Protein AF-B5Y3Z5-F1 (afdb_monomer_lite)

Structure (mmCIF, N/CA/C/O backbone):
data_AF-B5Y3Z5-F1
#
_entry.id   AF-B5Y3Z5-F1
#
loop_
_atom_site.group_PDB
_atom_site.id
_atom_site.type_symbol
_atom_site.label_atom_id
_atom_site.label_alt_id
_atom_site.label_comp_id
_atom_site.label_asym_id
_atom_site.label_entity_id
_atom_site.label_seq_id
_atom_site.pdbx_PDB_ins_code
_atom_site.Cartn_x
_atom_site.Cartn_y
_atom_site.Cartn_z
_atom_site.occupancy
_atom_site.B_iso_or_equiv
_atom_site.auth_seq_id
_atom_site.auth_comp_id
_atom_site.auth_asym_id
_atom_site.auth_atom_id
_atom_site.pdbx_PDB_model_num
ATOM 1 N N . MET A 1 1 ? -1.279 -29.569 -27.202 1.00 39.50 1 MET A N 1
ATOM 2 C CA . MET A 1 1 ? -1.251 -29.880 -25.758 1.00 39.50 1 MET A CA 1
ATOM 3 C C . MET A 1 1 ? -1.666 -28.616 -25.028 1.00 39.50 1 MET A C 1
ATOM 5 O O . MET A 1 1 ? -0.827 -27.776 -24.736 1.00 39.50 1 MET A O 1
ATOM 9 N N . GLU A 1 2 ? -2.974 -28.430 -24.872 1.00 39.06 2 GLU A N 1
ATOM 10 C CA . GLU A 1 2 ? -3.567 -27.318 -24.126 1.00 39.06 2 GLU A CA 1
ATOM 11 C C . GLU A 1 2 ? -3.539 -27.677 -22.640 1.00 39.06 2 GLU A C 1
ATOM 13 O O . GLU A 1 2 ? -4.219 -28.602 -22.203 1.00 39.06 2 GLU A O 1
ATOM 18 N N . LEU A 1 3 ? -2.688 -26.996 -21.874 1.00 42.66 3 LEU A N 1
ATOM 19 C CA . LEU A 1 3 ? -2.680 -27.088 -20.418 1.00 42.66 3 LEU A CA 1
ATOM 20 C C . LEU A 1 3 ? -3.708 -26.092 -19.881 1.00 42.66 3 LEU A C 1
ATOM 22 O O . LEU A 1 3 ? -3.410 -24.914 -19.684 1.00 42.66 3 LEU A O 1
ATOM 26 N N . SER A 1 4 ? -4.930 -26.576 -19.676 1.00 47.38 4 SER A N 1
ATOM 27 C CA . SER A 1 4 ? -5.980 -25.870 -18.947 1.00 47.38 4 SER A CA 1
ATOM 28 C C . SER A 1 4 ? -5.541 -25.662 -17.494 1.00 47.38 4 SER A C 1
ATOM 30 O O . SER A 1 4 ? -5.613 -26.571 -16.672 1.00 47.38 4 SER A O 1
ATOM 32 N N . LEU A 1 5 ? -5.060 -24.457 -17.177 1.00 45.78 5 LEU A N 1
ATOM 33 C CA . LEU A 1 5 ? -4.873 -23.991 -15.803 1.00 45.78 5 LEU A CA 1
ATOM 34 C C . LEU A 1 5 ? -6.246 -23.662 -15.202 1.00 45.78 5 LEU A C 1
ATOM 36 O O . LEU A 1 5 ? -6.684 -22.510 -15.189 1.00 45.78 5 LEU A O 1
ATOM 40 N N . GLU A 1 6 ? -6.927 -24.679 -14.683 1.00 49.44 6 GLU A N 1
ATOM 41 C CA . GLU A 1 6 ? -8.024 -24.470 -13.744 1.00 49.44 6 GLU A CA 1
ATOM 42 C C . GLU A 1 6 ? -7.437 -23.957 -12.423 1.00 49.44 6 GLU A C 1
ATOM 44 O O . GLU A 1 6 ? -6.982 -24.716 -11.567 1.00 49.44 6 GLU A O 1
ATOM 49 N N . ARG A 1 7 ? -7.410 -22.629 -12.254 1.00 48.72 7 ARG A N 1
ATOM 50 C CA . ARG A 1 7 ? -7.207 -22.003 -10.943 1.00 48.72 7 ARG A CA 1
ATOM 51 C C . ARG A 1 7 ? -8.421 -22.326 -10.081 1.00 48.72 7 ARG A C 1
ATOM 53 O O . ARG A 1 7 ? -9.412 -21.598 -10.088 1.00 48.72 7 ARG A O 1
ATOM 60 N N . GLY A 1 8 ? -8.334 -23.434 -9.354 1.00 38.38 8 GLY A N 1
ATOM 61 C CA . GLY A 1 8 ? -9.264 -23.779 -8.294 1.00 38.38 8 GLY A CA 1
ATOM 62 C C . GLY A 1 8 ? -9.234 -22.700 -7.219 1.00 38.38 8 GLY A C 1
ATOM 63 O O . GLY A 1 8 ? -8.378 -22.709 -6.339 1.00 38.38 8 GLY A O 1
ATOM 64 N N . TYR A 1 9 ? -10.181 -21.765 -7.279 1.00 41.97 9 TYR A N 1
ATOM 65 C CA . TYR A 1 9 ? -10.548 -20.950 -6.130 1.00 41.97 9 TYR A CA 1
ATOM 66 C C . TYR A 1 9 ? -11.161 -21.893 -5.094 1.00 41.97 9 TYR A C 1
ATOM 68 O O . TYR A 1 9 ? -12.367 -22.145 -5.096 1.00 41.97 9 TYR A O 1
ATOM 76 N N . SER A 1 10 ? -10.306 -22.461 -4.240 1.00 43.16 10 SER A N 1
ATOM 77 C CA . SER A 1 10 ? -10.723 -23.232 -3.075 1.00 43.16 10 SER A CA 1
ATOM 78 C C . SER A 1 10 ? -11.490 -22.290 -2.157 1.00 43.16 10 SER A C 1
ATOM 80 O O . SER A 1 10 ? -10.930 -21.504 -1.390 1.00 43.16 10 SER A O 1
ATOM 82 N N . SER A 1 11 ? -12.809 -22.308 -2.312 1.00 41.41 11 SER A N 1
ATOM 83 C CA . SER A 1 11 ? -13.744 -21.627 -1.439 1.00 41.41 11 SER A CA 1
ATOM 84 C C . SER A 1 11 ? -13.654 -22.347 -0.100 1.00 41.41 11 SER A C 1
ATOM 86 O O . SER A 1 11 ? -14.293 -23.374 0.121 1.00 41.41 11 SER A O 1
ATOM 88 N N . PHE A 1 12 ? -12.798 -21.827 0.783 1.00 46.91 12 PHE A N 1
ATOM 89 C CA . PHE A 1 12 ? -12.655 -22.259 2.169 1.00 46.91 12 PHE A CA 1
ATOM 90 C C . PHE A 1 12 ? -13.956 -21.955 2.931 1.00 46.91 12 PHE A C 1
ATOM 92 O O . PHE A 1 12 ? -14.047 -21.041 3.746 1.00 46.91 12 PHE A O 1
ATOM 99 N N . SER A 1 13 ? -14.997 -22.738 2.653 1.00 40.88 13 SER A N 1
ATOM 100 C CA . SER A 1 13 ? -16.262 -22.736 3.374 1.00 40.88 13 SER A CA 1
ATOM 101 C C . SER A 1 13 ? -16.031 -23.434 4.714 1.00 40.88 13 SER A C 1
ATOM 103 O O . SER A 1 13 ? -16.204 -24.645 4.869 1.00 40.88 13 SER A O 1
ATOM 105 N N . ARG A 1 14 ? -15.523 -22.679 5.693 1.00 52.75 14 ARG A N 1
ATOM 106 C CA . ARG A 1 14 ? -15.306 -23.187 7.050 1.00 52.75 14 ARG A CA 1
ATOM 107 C C . ARG A 1 14 ? -16.664 -23.385 7.720 1.00 52.75 14 ARG A C 1
ATOM 109 O O . ARG A 1 14 ? -17.330 -22.428 8.109 1.00 52.75 14 ARG A O 1
ATOM 116 N N . LYS A 1 15 ? -17.065 -24.650 7.877 1.00 47.78 15 LYS A N 1
ATOM 117 C CA . LYS A 1 15 ? -18.202 -25.061 8.712 1.00 47.78 15 LYS A CA 1
ATOM 118 C C . LYS A 1 15 ? -18.023 -24.477 10.120 1.00 47.78 15 LYS A C 1
ATOM 120 O O . LYS A 1 15 ? -17.043 -24.774 10.799 1.00 47.78 15 LYS A O 1
ATOM 125 N N . ARG A 1 16 ? -18.969 -23.631 10.547 1.00 48.31 16 ARG A N 1
ATOM 126 C CA . ARG A 1 16 ? -19.030 -23.049 11.898 1.00 48.31 16 ARG A CA 1
ATOM 127 C C . ARG A 1 16 ? -19.265 -24.154 12.931 1.00 48.31 16 ARG A C 1
ATOM 129 O O . ARG A 1 16 ? -20.402 -24.548 13.180 1.00 48.31 16 ARG A O 1
ATOM 136 N N . SER A 1 17 ? -18.199 -24.625 13.565 1.00 47.94 17 SER A N 1
ATOM 137 C CA . SER A 1 17 ? -18.282 -25.437 14.779 1.00 47.94 17 SER A CA 1
ATOM 138 C C . SER A 1 17 ? -18.738 -24.544 15.940 1.00 47.94 17 SER A C 1
ATOM 140 O O . SER A 1 17 ? -17.973 -23.712 16.423 1.00 47.94 17 SER A O 1
ATOM 142 N N . LYS A 1 18 ? -19.998 -24.683 16.372 1.00 52.38 18 LYS A N 1
ATOM 143 C CA . LYS A 1 18 ? -20.515 -24.076 17.611 1.00 52.38 18 LYS A CA 1
ATOM 144 C C . LYS A 1 18 ? -19.847 -24.767 18.805 1.00 52.38 18 LYS A C 1
ATOM 146 O O . LYS A 1 18 ? -20.225 -25.884 19.140 1.00 52.38 18 LYS A O 1
ATOM 151 N N . ALA A 1 19 ? -18.869 -24.118 19.432 1.00 48.41 19 ALA A N 1
ATOM 152 C CA . ALA A 1 19 ? -18.291 -24.561 20.699 1.00 48.41 19 ALA A CA 1
ATOM 153 C C . ALA A 1 19 ? -18.715 -23.621 21.842 1.00 48.41 19 ALA A C 1
ATOM 155 O O . ALA A 1 19 ? -18.645 -22.401 21.718 1.00 48.41 19 ALA A O 1
ATOM 156 N N . SER A 1 20 ? -19.192 -24.270 22.904 1.00 48.41 20 SER A N 1
ATOM 157 C CA . SER A 1 20 ? -19.614 -23.851 24.249 1.00 48.41 20 SER A CA 1
ATOM 158 C C . SER A 1 20 ? -19.260 -22.444 24.755 1.00 48.41 20 SER A C 1
ATOM 160 O O . SER A 1 20 ? -18.101 -22.032 24.787 1.00 48.41 20 SER A O 1
ATOM 162 N N . ALA A 1 21 ? -20.299 -21.787 25.277 1.00 48.00 21 ALA A N 1
ATOM 163 C CA . ALA A 1 21 ? -20.301 -20.502 25.960 1.00 48.00 21 ALA A CA 1
ATOM 164 C C . ALA A 1 21 ? -19.650 -20.579 27.356 1.00 48.00 21 ALA A C 1
ATOM 166 O O . ALA A 1 21 ? -20.275 -20.995 28.326 1.00 48.00 21 ALA A O 1
ATOM 167 N N . GLY A 1 22 ? -18.395 -20.145 27.451 1.00 50.47 22 GLY A N 1
ATOM 168 C CA . GLY A 1 22 ? -17.906 -19.421 28.625 1.00 50.47 22 GLY A CA 1
ATOM 169 C C . GLY A 1 22 ? -18.013 -17.927 28.324 1.00 50.47 22 GLY A C 1
ATOM 170 O O . GLY A 1 22 ? -17.903 -17.560 27.155 1.00 50.47 22 GLY A O 1
ATOM 171 N N . LEU A 1 23 ? -18.269 -17.096 29.338 1.00 51.16 23 LEU A N 1
ATOM 172 C CA . LEU A 1 23 ? -18.335 -15.628 29.262 1.00 51.16 23 LEU A CA 1
ATOM 173 C C . LEU A 1 23 ? -17.015 -15.064 28.701 1.00 51.16 23 LEU A C 1
ATOM 175 O O . LEU A 1 23 ? -16.122 -14.680 29.449 1.00 51.16 23 LEU A O 1
ATOM 179 N N . LYS A 1 24 ? -16.861 -15.099 27.378 1.00 56.06 24 LYS A N 1
ATOM 180 C CA . LYS A 1 24 ? -15.766 -14.475 26.647 1.00 56.06 24 LYS A CA 1
ATOM 181 C C . LYS A 1 24 ? -16.145 -13.016 26.479 1.00 56.06 24 LYS A C 1
ATOM 183 O O . LYS A 1 24 ? -17.210 -12.737 25.934 1.00 56.06 24 LYS A O 1
ATOM 188 N N . GLU A 1 25 ? -15.286 -12.128 26.971 1.00 64.75 25 GLU A N 1
ATOM 189 C CA . GLU A 1 25 ? -15.275 -10.717 26.586 1.00 64.75 25 GLU A CA 1
ATOM 190 C C . GLU A 1 25 ? -15.527 -10.622 25.081 1.00 64.75 25 GLU A C 1
ATOM 192 O O . GLU A 1 25 ? -14.956 -11.408 24.320 1.00 64.75 25 GLU A O 1
ATOM 197 N N . ASP A 1 26 ? -16.438 -9.734 24.679 1.00 77.94 26 ASP A N 1
ATOM 198 C CA . ASP A 1 26 ? -16.899 -9.589 23.301 1.00 77.94 26 ASP A CA 1
ATOM 199 C C . ASP A 1 26 ? -15.699 -9.457 22.357 1.00 77.94 26 ASP A C 1
ATOM 201 O O . ASP A 1 26 ? -15.116 -8.382 22.199 1.00 77.94 26 ASP A O 1
ATOM 205 N N . ALA A 1 27 ? -15.296 -10.583 21.760 1.00 83.44 27 ALA A N 1
ATOM 206 C CA . ALA A 1 27 ? -14.121 -10.648 20.915 1.00 83.44 27 ALA A CA 1
ATOM 207 C C . ALA A 1 27 ? -14.360 -9.720 19.730 1.00 83.44 27 ALA A C 1
ATOM 209 O O . ALA A 1 27 ? -15.214 -9.977 18.876 1.00 83.44 27 ALA A O 1
ATOM 210 N N . SER A 1 28 ? -13.622 -8.616 19.698 1.00 93.62 28 SER A N 1
ATOM 211 C CA . SER A 1 28 ? -13.773 -7.613 18.659 1.00 93.62 28 SER A CA 1
ATOM 212 C C . SER A 1 28 ? -13.543 -8.246 17.291 1.00 93.62 28 SER A C 1
ATOM 214 O O . SER A 1 28 ? -12.487 -8.828 17.035 1.00 93.62 28 SER A O 1
ATOM 216 N N . LEU A 1 29 ? -14.538 -8.149 16.415 1.00 96.69 29 LEU A N 1
ATOM 217 C CA . LEU A 1 29 ? -14.478 -8.693 15.062 1.00 96.69 29 LEU A CA 1
ATOM 218 C C . LEU A 1 29 ? -13.615 -7.805 14.159 1.00 96.69 29 LEU A C 1
ATOM 220 O O . LEU A 1 29 ? -13.470 -6.601 14.381 1.00 96.69 29 LEU A O 1
ATOM 224 N N . CYS A 1 30 ? -13.041 -8.398 13.114 1.00 97.25 30 CYS A N 1
ATOM 225 C CA . CYS A 1 30 ? -12.294 -7.646 12.115 1.00 97.25 30 CYS A CA 1
ATOM 226 C C . CYS A 1 30 ? -13.191 -6.611 11.417 1.00 97.25 30 CYS A C 1
ATOM 228 O O . CYS A 1 30 ? -14.256 -6.939 10.905 1.00 97.25 30 CYS A O 1
ATOM 230 N N . HIS A 1 31 ? -12.707 -5.374 11.315 1.00 96.88 31 HIS A N 1
ATOM 231 C CA . HIS A 1 31 ? -13.385 -4.253 10.668 1.00 96.88 31 HIS A CA 1
ATOM 232 C C . HIS A 1 31 ? -13.736 -4.516 9.194 1.00 96.88 31 HIS A C 1
ATOM 234 O O . HIS A 1 31 ? -14.741 -4.007 8.709 1.00 96.88 31 HIS A O 1
ATOM 240 N N . VAL A 1 32 ? -12.919 -5.310 8.491 1.00 96.50 32 VAL A N 1
ATOM 241 C CA . VAL A 1 32 ? -13.069 -5.562 7.050 1.00 96.50 32 VAL A CA 1
ATOM 242 C C . VAL A 1 32 ? -14.024 -6.719 6.772 1.00 96.50 32 VAL A C 1
ATOM 244 O O . VAL A 1 32 ? -15.001 -6.530 6.058 1.00 96.50 32 VAL A O 1
ATOM 247 N N . CYS A 1 33 ? -13.766 -7.910 7.323 1.00 96.69 33 CYS A N 1
ATOM 248 C CA . CYS A 1 33 ? -14.589 -9.087 7.027 1.00 96.69 33 CYS A CA 1
ATOM 249 C C . CYS A 1 33 ? -15.705 -9.356 8.032 1.00 96.69 33 CYS A C 1
ATOM 251 O O . CYS A 1 33 ? -16.612 -10.101 7.697 1.00 96.69 33 CYS A O 1
ATOM 253 N N . GLN A 1 34 ? -15.640 -8.819 9.254 1.00 96.19 34 GLN A N 1
ATOM 254 C CA . GLN A 1 34 ? -16.629 -9.031 10.326 1.00 96.19 34 GLN A CA 1
ATOM 255 C C . GLN A 1 34 ? -16.901 -10.508 10.696 1.00 96.19 34 GLN A C 1
ATOM 257 O O . GLN A 1 34 ? -17.788 -10.798 11.493 1.00 96.19 34 GLN A O 1
ATOM 262 N N . GLU A 1 35 ? -16.131 -11.455 10.159 1.00 95.94 35 GLU A N 1
ATOM 263 C CA . GLU A 1 35 ? -16.311 -12.896 10.373 1.00 95.94 35 GLU A CA 1
ATOM 264 C C . GLU A 1 35 ? -15.252 -13.489 11.297 1.00 95.94 35 GLU A C 1
ATOM 266 O O . GLU A 1 35 ? -15.550 -14.365 12.111 1.00 95.94 35 GLU A O 1
ATOM 271 N N . THR A 1 36 ? -14.008 -13.032 11.154 1.00 95.88 36 THR A N 1
ATOM 272 C CA . THR A 1 36 ? -12.881 -13.486 11.963 1.00 95.88 36 THR A CA 1
ATOM 273 C C . THR A 1 36 ? -12.613 -12.502 13.100 1.00 95.88 36 THR A C 1
ATOM 275 O O . THR A 1 36 ? -12.726 -11.284 12.910 1.00 95.88 36 THR A O 1
ATOM 278 N N . PRO A 1 37 ? -12.247 -13.001 14.291 1.00 96.88 37 PRO A N 1
ATOM 279 C CA . PRO A 1 37 ? -11.836 -12.143 15.395 1.00 96.88 37 PRO A CA 1
ATOM 280 C C . PRO A 1 37 ? -10.568 -11.358 15.025 1.00 96.88 37 PRO A C 1
ATOM 282 O O . PRO A 1 37 ? -9.689 -11.836 14.294 1.00 96.88 37 PRO A O 1
ATOM 285 N N . ALA A 1 38 ? -10.497 -10.116 15.493 1.00 97.25 38 ALA A N 1
ATOM 286 C CA . ALA A 1 38 ? -9.361 -9.242 15.261 1.00 97.25 38 ALA A CA 1
ATOM 287 C C . ALA A 1 38 ? -8.163 -9.692 16.107 1.00 97.25 38 ALA A C 1
ATOM 289 O O . ALA A 1 38 ? -8.290 -9.899 17.308 1.00 97.25 38 ALA A O 1
ATOM 290 N N . ALA A 1 39 ? -6.993 -9.800 15.481 1.00 97.25 39 ALA A N 1
ATOM 291 C CA . ALA A 1 39 ? -5.741 -10.136 16.160 1.00 97.25 39 ALA A CA 1
ATOM 292 C C . ALA A 1 39 ? -4.901 -8.882 16.458 1.00 97.25 39 ALA A C 1
ATOM 294 O O . ALA A 1 39 ? -4.133 -8.845 17.420 1.00 97.25 39 ALA A O 1
ATOM 295 N N . VAL A 1 40 ? -5.045 -7.835 15.639 1.00 97.62 40 VAL A N 1
ATOM 296 C CA . VAL A 1 40 ? -4.263 -6.598 15.738 1.00 97.62 40 VAL A CA 1
ATOM 297 C C . VAL A 1 40 ? -5.162 -5.369 15.686 1.00 97.62 40 VAL A C 1
ATOM 299 O O . VAL A 1 40 ? -6.190 -5.350 15.009 1.00 97.62 40 VAL A O 1
ATOM 302 N N . VAL A 1 41 ? -4.751 -4.314 16.381 1.00 97.69 41 VAL A N 1
ATOM 303 C CA . VAL A 1 41 ? -5.383 -2.995 16.344 1.00 97.69 41 VAL A CA 1
ATOM 304 C C . VAL A 1 41 ? -4.396 -1.986 15.793 1.00 97.69 41 VAL A C 1
ATOM 306 O O . VAL A 1 41 ? -3.253 -1.908 16.239 1.00 97.69 41 VAL A O 1
ATOM 309 N N . VAL A 1 42 ? -4.859 -1.190 14.835 1.00 96.94 42 VAL A N 1
ATOM 310 C CA . VAL A 1 42 ? -4.082 -0.142 14.180 1.00 96.94 42 VAL A CA 1
ATOM 311 C C . VAL A 1 42 ? -4.649 1.216 14.580 1.00 96.94 42 VAL A C 1
ATOM 313 O O . VAL A 1 42 ? -5.835 1.499 14.393 1.00 96.94 42 VAL A O 1
ATOM 316 N N . ARG A 1 43 ? -3.795 2.065 15.156 1.00 95.56 43 ARG A N 1
ATOM 317 C CA . ARG A 1 43 ? -4.122 3.425 15.601 1.00 95.56 43 ARG A CA 1
ATOM 318 C C . ARG A 1 43 ? -3.462 4.440 14.681 1.00 95.56 43 ARG A C 1
ATOM 320 O O . ARG A 1 43 ? -2.332 4.851 14.922 1.00 95.56 43 ARG A O 1
ATOM 327 N N . LEU A 1 44 ? -4.161 4.851 13.630 1.00 89.69 44 LEU A N 1
ATOM 328 C CA . LEU A 1 44 ? -3.618 5.833 12.694 1.00 89.69 44 LEU A CA 1
ATOM 329 C C . LEU A 1 44 ? -3.327 7.162 13.426 1.00 89.69 44 LEU A C 1
ATOM 331 O O . LEU A 1 44 ? -4.156 7.637 14.208 1.00 89.69 44 LEU A O 1
ATOM 335 N N . PRO A 1 45 ? -2.149 7.779 13.225 1.00 85.31 45 PRO A N 1
ATOM 336 C CA . PRO A 1 45 ? -1.899 9.107 13.757 1.00 85.31 45 PRO A CA 1
ATOM 337 C C . PRO A 1 45 ? -2.848 10.089 13.071 1.00 85.31 45 PRO A C 1
ATOM 339 O O . PRO A 1 45 ? -2.913 10.143 11.844 1.00 85.31 45 PRO A O 1
ATOM 342 N N . ALA A 1 46 ? -3.578 10.880 13.859 1.00 79.81 46 ALA A N 1
ATOM 343 C CA . ALA A 1 46 ? -4.447 11.919 13.324 1.00 79.81 46 ALA A CA 1
ATOM 344 C C . ALA A 1 46 ? -3.603 12.913 12.506 1.00 79.81 46 ALA A C 1
ATOM 346 O O . ALA A 1 46 ? -2.850 13.724 13.057 1.00 79.81 46 ALA A O 1
ATOM 347 N N . LEU A 1 47 ? -3.691 12.831 11.178 1.00 73.56 47 LEU A N 1
ATOM 348 C CA . LEU A 1 47 ? -3.000 13.748 10.281 1.00 73.56 47 LEU A CA 1
ATOM 349 C C . LEU A 1 47 ? -3.690 15.115 10.358 1.00 73.56 47 LEU A C 1
ATOM 351 O O . LEU A 1 47 ? -4.705 15.346 9.719 1.00 73.56 47 LEU A O 1
ATOM 355 N N . ARG A 1 48 ? -3.120 15.977 11.208 1.00 59.03 48 ARG A N 1
ATOM 356 C CA . ARG A 1 48 ? -3.221 17.444 11.369 1.00 59.03 48 ARG A CA 1
ATOM 357 C C . ARG A 1 48 ? -4.556 18.191 11.266 1.00 59.03 48 ARG A C 1
ATOM 359 O O . ARG A 1 48 ? -4.557 19.312 11.762 1.00 59.03 48 ARG A O 1
ATOM 366 N N . THR A 1 49 ? -5.657 17.682 10.720 1.00 55.56 49 THR A N 1
ATOM 367 C CA . THR A 1 49 ? -6.825 18.556 10.496 1.00 55.56 49 THR A CA 1
ATOM 368 C C . THR A 1 49 ? -8.188 18.039 10.913 1.00 55.56 49 THR A C 1
ATOM 370 O O . THR A 1 49 ? -9.025 18.888 11.179 1.00 55.56 49 THR A O 1
ATOM 373 N N . THR A 1 50 ? -8.468 16.747 11.097 1.00 52.75 50 THR A N 1
ATOM 374 C CA . THR A 1 50 ? -9.806 16.366 11.599 1.00 52.75 50 THR A CA 1
ATOM 375 C C . THR A 1 50 ? -9.805 15.055 12.382 1.00 52.75 50 THR A C 1
ATOM 377 O O . THR A 1 50 ? -9.480 14.016 11.832 1.00 52.75 50 THR A O 1
ATOM 380 N N . LYS A 1 51 ? -10.220 15.151 13.658 1.00 62.75 51 LYS A N 1
ATOM 381 C CA . LYS A 1 51 ? -10.675 14.100 14.598 1.00 62.75 51 LYS A CA 1
ATOM 382 C C . LYS A 1 51 ? -9.716 12.910 14.835 1.00 62.75 51 LYS A C 1
ATOM 384 O O . LYS A 1 51 ? -9.077 12.388 13.933 1.00 62.75 51 LYS A O 1
A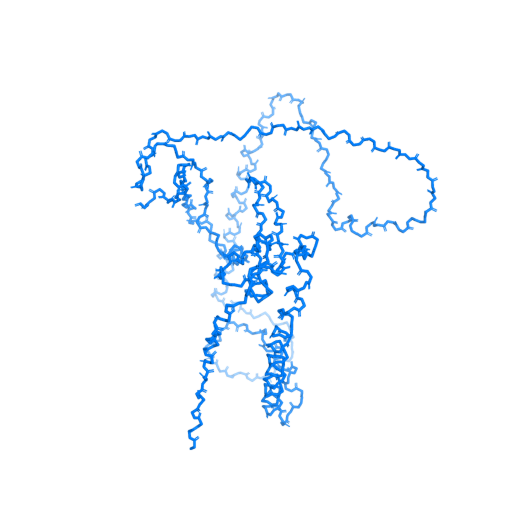TOM 389 N N . LEU A 1 52 ? -9.606 12.460 16.092 1.00 64.62 52 LEU A N 1
ATOM 390 C CA . LEU A 1 52 ? -8.893 11.215 16.407 1.00 64.62 52 LEU A CA 1
ATOM 391 C C . LEU A 1 52 ? -9.528 10.080 15.594 1.00 64.62 52 LEU A C 1
ATOM 393 O O . LEU A 1 52 ? -10.717 9.803 15.757 1.00 64.62 52 LEU A O 1
ATOM 397 N N . SER A 1 53 ? -8.756 9.439 14.716 1.00 79.25 53 SER A N 1
ATOM 398 C CA . SER A 1 53 ? -9.229 8.260 13.997 1.00 79.25 53 SER A CA 1
ATOM 399 C C . SER A 1 53 ? -9.507 7.150 15.004 1.00 79.25 53 SER A C 1
ATOM 401 O O . SER A 1 53 ? -8.651 6.835 15.836 1.00 79.25 53 SER A O 1
ATOM 403 N N . HIS A 1 54 ? -10.705 6.575 14.930 1.00 90.56 54 HIS A N 1
ATOM 404 C CA . HIS A 1 54 ? -11.088 5.453 15.775 1.00 90.56 54 HIS A CA 1
ATOM 405 C C . HIS A 1 54 ? -10.102 4.288 15.566 1.00 90.56 54 HIS A C 1
ATOM 407 O O . HIS A 1 54 ? -9.702 4.050 14.420 1.00 90.56 54 HIS A O 1
ATOM 413 N N . PRO A 1 55 ? -9.669 3.586 16.631 1.00 94.56 55 PRO A N 1
ATOM 414 C CA . PRO A 1 55 ? -8.824 2.407 16.486 1.00 94.56 55 PRO A CA 1
ATOM 415 C C . PRO A 1 55 ? -9.510 1.389 15.572 1.00 94.56 55 PRO A C 1
ATOM 417 O O . PRO A 1 55 ? -10.673 1.047 15.777 1.00 94.56 55 PRO A O 1
ATOM 420 N N . GLN A 1 56 ? -8.795 0.916 14.555 1.00 95.50 56 GLN A N 1
ATOM 421 C CA . GLN A 1 56 ? -9.318 -0.067 13.611 1.00 95.50 56 GLN A CA 1
ATOM 422 C C . GLN A 1 56 ? -8.774 -1.451 13.949 1.00 95.50 56 GLN A C 1
ATOM 424 O O . GLN A 1 56 ? -7.578 -1.617 14.184 1.00 95.50 56 GLN A O 1
ATOM 429 N N . MET A 1 57 ? -9.660 -2.440 13.979 1.00 97.19 57 MET A N 1
ATOM 430 C CA . MET A 1 57 ? -9.367 -3.791 14.455 1.00 97.19 57 MET A CA 1
ATOM 431 C C . MET A 1 57 ? -9.320 -4.727 13.246 1.00 97.19 57 MET A C 1
ATOM 433 O O . MET A 1 57 ? -10.255 -4.761 12.450 1.00 97.19 57 MET A O 1
ATOM 437 N N . TYR A 1 58 ? -8.232 -5.469 13.065 1.00 97.88 58 TYR A N 1
ATOM 438 C CA . TYR A 1 58 ? -8.000 -6.306 11.889 1.00 97.88 58 TYR A CA 1
ATOM 439 C C . TYR A 1 58 ? -7.659 -7.742 12.290 1.00 97.88 58 TYR A C 1
ATOM 441 O O . TYR A 1 58 ? -6.932 -7.981 13.255 1.00 97.88 58 TYR A O 1
ATOM 449 N N . CYS A 1 59 ? -8.147 -8.719 11.524 1.00 97.88 59 CYS A N 1
ATOM 450 C CA . CYS A 1 59 ? -7.547 -10.052 11.517 1.00 97.88 59 CYS A CA 1
ATOM 451 C C . CYS A 1 59 ? -6.202 -9.999 10.770 1.00 97.88 59 CYS A C 1
ATOM 453 O O . CYS A 1 59 ? -5.971 -9.087 9.970 1.00 97.88 59 CYS A O 1
ATOM 455 N N . LEU A 1 60 ? -5.326 -10.986 10.977 1.00 97.62 60 LEU A N 1
ATOM 456 C CA . LEU A 1 60 ? -3.981 -10.968 10.388 1.00 97.62 60 LEU A CA 1
ATOM 457 C C . LEU A 1 60 ? -4.002 -10.897 8.855 1.00 97.62 60 LEU A C 1
ATOM 459 O O . LEU A 1 60 ? -3.261 -10.115 8.267 1.00 97.62 60 LEU A O 1
ATOM 463 N N . LEU A 1 61 ? -4.895 -11.650 8.205 1.00 97.62 61 LEU A N 1
ATOM 464 C CA . LEU A 1 61 ? -5.008 -11.657 6.743 1.00 97.62 61 LEU A CA 1
ATOM 465 C C . LEU A 1 61 ? -5.291 -10.254 6.169 1.00 97.62 61 LEU A C 1
ATOM 467 O O . LEU A 1 61 ? -4.567 -9.788 5.293 1.00 97.62 61 LEU A O 1
ATOM 471 N N . HIS A 1 62 ? -6.300 -9.555 6.701 1.00 97.88 62 HIS A N 1
ATOM 472 C CA . HIS A 1 62 ? -6.665 -8.210 6.243 1.00 97.88 62 HIS A CA 1
ATOM 473 C C . HIS A 1 62 ? -5.663 -7.137 6.664 1.00 97.88 62 HIS A C 1
ATOM 475 O O . HIS A 1 62 ? -5.539 -6.120 5.986 1.00 97.88 62 HIS A O 1
ATOM 481 N N . TYR A 1 63 ? -4.919 -7.348 7.750 1.00 97.69 63 TYR A N 1
ATOM 482 C CA . TYR A 1 63 ? -3.804 -6.472 8.091 1.00 97.69 63 TYR A CA 1
ATOM 483 C C . TYR A 1 63 ? -2.732 -6.483 6.987 1.00 97.69 63 TYR A C 1
ATOM 485 O O . TYR A 1 63 ? -2.324 -5.413 6.540 1.00 97.69 63 TYR A O 1
ATOM 493 N N . TYR A 1 64 ? -2.344 -7.665 6.490 1.00 97.00 64 TYR A N 1
ATOM 494 C CA . TYR A 1 64 ? -1.345 -7.796 5.421 1.00 97.00 64 TYR A CA 1
ATOM 495 C C . TYR A 1 64 ? -1.860 -7.422 4.023 1.00 97.00 64 TYR A C 1
ATOM 497 O O . TYR A 1 64 ? -1.062 -7.028 3.175 1.00 97.00 64 TYR A O 1
ATOM 505 N N . SER A 1 65 ? -3.168 -7.532 3.767 1.00 95.62 65 SER A N 1
ATOM 506 C CA . SER A 1 65 ? -3.749 -7.206 2.456 1.00 95.62 65 SER A CA 1
ATOM 507 C C . SER A 1 65 ? -4.226 -5.755 2.315 1.00 95.62 65 SER A C 1
ATOM 509 O O . SER A 1 65 ? -4.449 -5.291 1.197 1.00 95.62 65 SER A O 1
ATOM 511 N N . SER A 1 66 ? -4.405 -5.029 3.420 1.00 95.38 66 SER A N 1
ATOM 512 C CA . SER A 1 66 ? -4.869 -3.638 3.408 1.00 95.38 66 SER A CA 1
ATOM 513 C C . SER A 1 66 ? -3.712 -2.639 3.446 1.00 95.38 66 SER A C 1
ATOM 515 O O . SER A 1 66 ? -2.548 -2.978 3.655 1.00 95.38 66 SER A O 1
ATOM 517 N N . SER A 1 67 ? -4.030 -1.353 3.284 1.00 94.62 67 SER A N 1
ATOM 518 C CA . SER A 1 67 ? -3.058 -0.268 3.458 1.00 94.62 67 SER A CA 1
ATOM 519 C C . SER A 1 67 ? -2.532 -0.150 4.894 1.00 94.62 67 SER A C 1
ATOM 521 O O . SER A 1 67 ? -1.531 0.535 5.103 1.00 94.62 67 SER A O 1
ATOM 523 N N . ALA A 1 68 ? -3.147 -0.837 5.866 1.00 94.50 68 ALA A N 1
ATOM 524 C CA . ALA A 1 68 ? -2.750 -0.805 7.268 1.00 94.50 68 ALA A CA 1
ATOM 525 C C . ALA A 1 68 ? -1.305 -1.282 7.490 1.00 94.50 68 ALA A C 1
ATOM 527 O O . ALA A 1 68 ? -0.622 -0.718 8.344 1.00 94.50 68 ALA A O 1
ATOM 528 N N . ILE A 1 69 ? -0.808 -2.221 6.672 1.00 96.25 69 ILE A N 1
ATOM 529 C CA . ILE A 1 69 ? 0.582 -2.709 6.715 1.00 96.25 69 ILE A CA 1
ATOM 530 C C . ILE A 1 69 ? 1.626 -1.605 6.487 1.00 96.25 69 ILE A C 1
ATOM 532 O O . ILE A 1 69 ? 2.775 -1.729 6.898 1.00 96.25 69 ILE A O 1
ATOM 536 N N . ARG A 1 70 ? 1.241 -0.510 5.820 1.00 95.25 70 ARG A N 1
ATOM 537 C CA . ARG A 1 70 ? 2.134 0.626 5.549 1.00 95.25 70 ARG A CA 1
ATOM 538 C C . ARG A 1 70 ? 2.274 1.563 6.748 1.00 95.25 70 ARG A C 1
ATOM 540 O O . ARG A 1 70 ? 3.063 2.501 6.690 1.00 95.25 70 ARG A O 1
ATOM 547 N N . THR A 1 71 ? 1.484 1.353 7.797 1.00 94.12 71 THR A N 1
ATOM 548 C CA . THR A 1 71 ? 1.546 2.148 9.023 1.00 94.12 71 THR A CA 1
ATOM 549 C C . THR A 1 71 ? 2.794 1.765 9.815 1.00 94.12 71 THR A C 1
ATOM 551 O O . THR A 1 71 ? 3.152 0.590 9.870 1.00 94.12 71 THR A O 1
ATOM 554 N N . ASP A 1 72 ? 3.448 2.734 10.463 1.00 95.38 72 ASP A N 1
ATOM 555 C CA . ASP A 1 72 ? 4.586 2.424 11.331 1.00 95.38 72 ASP A CA 1
ATOM 556 C C . ASP A 1 72 ? 4.184 1.434 12.433 1.00 95.38 72 ASP A C 1
ATOM 558 O O . ASP A 1 72 ? 3.130 1.565 13.059 1.00 95.38 72 ASP A O 1
ATOM 562 N N . VAL A 1 73 ? 5.093 0.510 12.751 1.00 95.81 73 VAL A N 1
ATOM 563 C CA . VAL A 1 73 ? 4.907 -0.536 13.776 1.00 95.81 73 VAL A CA 1
ATOM 564 C C . VAL A 1 73 ? 4.511 0.046 15.143 1.00 95.81 73 VAL A C 1
ATOM 566 O O . VAL A 1 73 ? 3.801 -0.591 15.909 1.00 95.81 73 VAL A O 1
ATOM 569 N N . LYS A 1 74 ? 4.896 1.297 15.434 1.00 96.12 74 LYS A N 1
ATOM 570 C CA . LYS A 1 74 ? 4.542 2.022 16.671 1.00 96.12 74 LYS A CA 1
ATOM 571 C C . LYS A 1 74 ? 3.034 2.212 16.868 1.00 96.12 74 LYS A C 1
ATOM 573 O O . LYS A 1 74 ? 2.594 2.453 17.988 1.00 96.12 74 LYS A O 1
ATOM 578 N N . TYR A 1 75 ? 2.264 2.153 15.788 1.00 95.75 75 TYR A N 1
ATOM 579 C CA . TYR A 1 75 ? 0.816 2.346 15.781 1.00 95.75 75 TYR A CA 1
ATOM 580 C C . TYR A 1 75 ? 0.037 1.030 15.734 1.00 95.75 75 TYR A C 1
ATOM 582 O O . TYR A 1 75 ? -1.193 1.056 15.708 1.00 95.75 75 TYR A O 1
ATOM 590 N N . VAL A 1 76 ? 0.735 -0.106 15.713 1.00 97.50 76 VAL A N 1
ATOM 591 C CA . VAL A 1 76 ? 0.142 -1.438 15.638 1.00 97.50 76 VAL A CA 1
ATOM 592 C C . VAL A 1 76 ? 0.331 -2.124 16.984 1.00 97.50 76 VAL A C 1
ATOM 594 O O . VAL A 1 76 ? 1.451 -2.303 17.454 1.00 97.50 76 VAL A O 1
ATOM 597 N N . THR A 1 77 ? -0.772 -2.504 17.617 1.00 97.69 77 THR A N 1
ATOM 598 C CA . THR A 1 77 ? -0.774 -3.233 18.889 1.00 97.69 77 THR A CA 1
ATOM 599 C C . THR A 1 77 ? -1.469 -4.571 18.705 1.00 97.69 77 THR A C 1
ATOM 601 O O . THR A 1 77 ? -2.557 -4.621 18.130 1.00 97.69 77 THR A O 1
ATOM 604 N N . VAL A 1 78 ? -0.864 -5.648 19.202 1.00 97.56 78 VAL A N 1
ATOM 605 C CA . VAL A 1 78 ? -1.518 -6.962 19.268 1.00 97.56 78 VAL A CA 1
ATOM 606 C C . VAL A 1 78 ? -2.645 -6.877 20.294 1.00 97.56 78 VAL A C 1
ATOM 608 O O . VAL A 1 78 ? -2.422 -6.394 21.403 1.00 97.56 78 VAL A O 1
ATOM 611 N N . LEU A 1 79 ? -3.853 -7.280 19.898 1.00 95.94 79 LEU A N 1
ATOM 612 C CA . LEU A 1 79 ? -5.026 -7.263 20.773 1.00 95.94 79 LEU A CA 1
ATOM 613 C C . LEU A 1 79 ? -5.117 -8.544 21.596 1.00 95.94 79 LEU A C 1
ATOM 615 O O . LEU A 1 79 ? -5.276 -8.480 22.809 1.00 95.94 79 LEU A O 1
ATOM 619 N N . ASP A 1 80 ? -4.981 -9.684 20.922 1.00 95.06 80 ASP A N 1
ATOM 620 C CA . ASP A 1 80 ? -5.045 -11.009 21.524 1.00 95.06 80 ASP A CA 1
ATOM 621 C C . ASP A 1 80 ? -3.923 -11.883 20.952 1.00 95.06 80 ASP A C 1
ATOM 623 O O . ASP A 1 80 ? -3.846 -12.135 19.745 1.00 95.06 80 ASP A O 1
ATOM 627 N N . GLN A 1 81 ? -3.028 -12.323 21.837 1.00 96.75 81 GLN A N 1
ATOM 628 C CA . GLN A 1 81 ? -1.888 -13.158 21.479 1.00 96.75 81 GLN A CA 1
ATOM 629 C C . GLN A 1 81 ? -2.323 -14.576 21.087 1.00 96.75 81 GLN A C 1
ATOM 631 O O . GLN A 1 81 ? -1.679 -15.188 20.233 1.00 96.75 81 GLN A O 1
ATOM 636 N N . GLU A 1 82 ? -3.400 -15.107 21.672 1.00 96.38 82 GLU A N 1
ATOM 637 C CA . GLU A 1 82 ? -3.895 -16.448 21.350 1.00 96.38 82 GLU A CA 1
ATOM 638 C C . GLU A 1 82 ? -4.459 -16.482 19.933 1.00 96.38 82 GLU A C 1
ATOM 640 O O . GLU A 1 82 ? -4.100 -17.346 19.129 1.00 96.38 82 GLU A O 1
ATOM 645 N N . GLU A 1 83 ? -5.286 -15.497 19.593 1.00 95.44 83 GLU A N 1
ATOM 646 C CA . GLU A 1 83 ? -5.888 -15.414 18.270 1.00 95.44 83 GLU A CA 1
ATOM 647 C C . GLU A 1 83 ? -4.863 -15.034 17.188 1.00 95.44 83 GLU A C 1
ATOM 649 O O . GLU A 1 83 ? -4.925 -15.551 16.069 1.00 95.44 83 GLU A O 1
ATOM 654 N N . LEU A 1 84 ? -3.849 -14.225 17.530 1.00 97.25 84 LEU A N 1
ATOM 655 C CA . LEU A 1 84 ? -2.672 -14.025 16.683 1.00 97.25 84 LEU A CA 1
ATOM 656 C C . LEU A 1 84 ? -1.989 -15.366 16.379 1.00 97.25 84 LEU A C 1
ATOM 658 O O . LEU A 1 84 ? -1.819 -15.713 15.211 1.00 97.25 84 LEU A O 1
ATOM 662 N N . ASN A 1 85 ? -1.646 -16.138 17.414 1.00 97.94 85 ASN A N 1
ATOM 663 C CA . ASN A 1 85 ? -0.979 -17.436 17.276 1.00 97.94 85 ASN A CA 1
ATOM 664 C C . ASN A 1 85 ? -1.832 -18.448 16.497 1.00 97.94 85 ASN A C 1
ATOM 666 O O . ASN A 1 85 ? -1.289 -19.289 15.784 1.00 97.94 85 ASN A O 1
ATOM 670 N N . ARG A 1 86 ? -3.161 -18.360 16.590 1.00 97.69 86 ARG A N 1
ATOM 671 C CA . ARG A 1 86 ? -4.093 -19.207 15.839 1.00 97.69 86 ARG A CA 1
ATOM 672 C C . ARG A 1 86 ? -4.147 -18.860 14.351 1.00 97.69 86 ARG A C 1
ATOM 674 O O . ARG A 1 86 ? -4.261 -19.757 13.517 1.00 97.69 86 ARG A O 1
ATOM 681 N N . GLN A 1 87 ? -4.105 -17.574 14.009 1.00 97.00 87 GLN A N 1
ATOM 682 C CA . GLN A 1 87 ? -4.182 -17.104 12.621 1.00 97.00 87 GLN A CA 1
ATOM 683 C C . GLN A 1 87 ? -2.827 -17.157 11.898 1.00 97.00 87 GLN A C 1
ATOM 685 O O . GLN A 1 87 ? -2.794 -17.273 10.671 1.00 97.00 87 GLN A O 1
ATOM 690 N N . LEU A 1 88 ? -1.719 -17.103 12.641 1.00 97.31 88 LEU A N 1
ATOM 691 C CA . LEU A 1 88 ? -0.359 -17.036 12.107 1.00 97.31 88 LEU A CA 1
ATOM 692 C C . LEU A 1 88 ? 0.008 -18.195 11.154 1.00 97.31 88 LEU A C 1
ATOM 694 O O . LEU A 1 88 ? 0.502 -17.885 10.070 1.00 97.31 88 LEU A O 1
ATOM 698 N N . PRO A 1 89 ? -0.266 -19.486 11.452 1.00 98.31 89 PRO A N 1
ATOM 699 C CA . PRO A 1 89 ? 0.142 -20.590 10.579 1.00 98.31 89 PRO A CA 1
ATOM 700 C C . PRO A 1 89 ? -0.489 -20.519 9.186 1.00 98.31 89 PRO A C 1
ATOM 702 O O . PRO A 1 89 ? 0.201 -20.691 8.188 1.00 98.31 89 PRO A O 1
ATOM 705 N N . ALA A 1 90 ? -1.780 -20.183 9.106 1.00 96.31 90 ALA A N 1
ATOM 706 C CA . ALA A 1 90 ? -2.479 -20.060 7.827 1.00 96.31 90 ALA A CA 1
ATOM 707 C C . ALA A 1 90 ? -1.920 -18.908 6.977 1.00 96.31 90 ALA A C 1
ATOM 709 O O . ALA A 1 90 ? -1.817 -19.011 5.760 1.00 96.31 90 ALA A O 1
ATOM 710 N N . VAL A 1 91 ? -1.540 -17.799 7.617 1.00 96.94 91 VAL A N 1
ATOM 711 C CA . VAL A 1 91 ? -0.914 -16.668 6.921 1.00 96.94 91 VAL A CA 1
ATOM 712 C C . VAL A 1 91 ? 0.508 -17.025 6.476 1.00 96.94 91 VAL A C 1
ATOM 714 O O . VAL A 1 91 ? 0.887 -16.698 5.356 1.00 96.94 91 VAL A O 1
ATOM 717 N N . GLN A 1 92 ? 1.280 -17.736 7.300 1.00 97.50 92 GLN A N 1
ATOM 718 C CA . GLN A 1 92 ? 2.617 -18.221 6.938 1.00 97.50 92 GLN A CA 1
ATOM 719 C C . GLN A 1 92 ? 2.593 -19.183 5.747 1.00 97.50 92 GLN A C 1
ATOM 721 O O . GLN A 1 92 ? 3.457 -19.076 4.882 1.00 97.50 92 GLN A O 1
ATOM 726 N N . GLU A 1 93 ? 1.608 -20.078 5.686 1.00 97.62 93 GLU A N 1
ATOM 727 C CA . GLU A 1 93 ? 1.399 -20.989 4.556 1.00 97.62 93 GLU A CA 1
ATOM 728 C C . GLU A 1 93 ? 1.114 -20.220 3.256 1.00 97.62 93 GLU A C 1
ATOM 730 O O . GLU A 1 93 ? 1.762 -20.459 2.241 1.00 97.62 93 GLU A O 1
ATOM 735 N N . LEU A 1 94 ? 0.238 -19.210 3.300 1.00 96.69 94 LEU A N 1
ATOM 736 C CA . LEU A 1 94 ? -0.026 -18.352 2.138 1.00 96.69 94 LEU A CA 1
ATOM 737 C C . LEU A 1 94 ? 1.231 -17.607 1.665 1.00 96.69 94 LEU A C 1
ATOM 739 O O . LEU A 1 94 ? 1.481 -17.493 0.464 1.00 96.69 94 LEU A O 1
ATOM 743 N N . PHE A 1 95 ? 2.037 -17.090 2.597 1.00 96.12 95 PHE A N 1
ATOM 744 C CA . PHE A 1 95 ? 3.280 -16.401 2.247 1.00 96.12 95 PHE A CA 1
ATOM 745 C C . PHE A 1 95 ? 4.355 -17.352 1.718 1.00 96.12 95 PHE A C 1
ATOM 747 O O . PHE A 1 95 ? 5.104 -16.955 0.826 1.00 96.12 95 PHE A O 1
ATOM 754 N N . SER A 1 96 ? 4.448 -18.582 2.228 1.00 97.38 96 SER A N 1
ATOM 755 C CA . SER A 1 96 ? 5.419 -19.561 1.733 1.00 97.38 96 SER A CA 1
ATOM 756 C C . SER A 1 96 ? 5.058 -20.046 0.328 1.00 97.38 96 SER A C 1
ATOM 758 O O . SER A 1 96 ? 5.941 -20.112 -0.528 1.00 97.38 96 SER A O 1
ATOM 760 N N . GLU A 1 97 ? 3.774 -20.276 0.047 1.00 96.81 97 GLU A N 1
ATOM 761 C CA . GLU A 1 97 ? 3.281 -20.595 -1.297 1.00 96.81 97 GLU A CA 1
ATOM 762 C C . GLU A 1 97 ? 3.575 -19.452 -2.282 1.00 96.81 97 GLU A C 1
ATOM 764 O O . GLU A 1 97 ? 4.197 -19.665 -3.328 1.00 96.81 97 GLU A O 1
ATOM 769 N N . ALA A 1 98 ? 3.213 -18.216 -1.917 1.00 96.69 98 ALA A N 1
ATOM 770 C CA . ALA A 1 98 ? 3.473 -17.037 -2.740 1.00 96.69 98 ALA A CA 1
ATOM 771 C C . ALA A 1 98 ? 4.976 -16.819 -2.987 1.00 96.69 98 ALA A C 1
ATOM 773 O O . ALA A 1 98 ? 5.379 -16.458 -4.094 1.00 96.69 98 ALA A O 1
ATOM 774 N N . TYR A 1 99 ? 5.817 -17.069 -1.979 1.00 97.25 99 TYR A N 1
ATOM 775 C CA . TYR A 1 99 ? 7.269 -16.957 -2.093 1.00 97.25 99 TYR A CA 1
ATOM 776 C C . TYR A 1 99 ? 7.850 -17.970 -3.086 1.00 97.25 99 TYR A C 1
ATOM 778 O O . TYR A 1 99 ? 8.624 -17.590 -3.965 1.00 97.25 99 TYR A O 1
ATOM 786 N N . VAL A 1 100 ? 7.453 -19.244 -2.993 1.00 97.75 100 VAL A N 1
ATOM 787 C CA . VAL A 1 100 ? 7.909 -20.288 -3.926 1.00 97.75 100 VAL A CA 1
ATOM 788 C C . VAL A 1 100 ? 7.450 -19.975 -5.350 1.00 97.75 100 VAL A C 1
ATOM 790 O O . VAL A 1 100 ? 8.253 -20.066 -6.280 1.00 97.75 100 VAL A O 1
ATOM 793 N N . SER A 1 101 ? 6.199 -19.538 -5.522 1.00 97.38 101 SER A N 1
ATOM 794 C CA . SER A 1 101 ? 5.677 -19.116 -6.826 1.00 97.38 101 SER A CA 1
ATOM 795 C C . SER A 1 101 ? 6.493 -17.963 -7.420 1.00 97.38 101 SER A C 1
ATOM 797 O O . SER A 1 101 ? 6.862 -18.007 -8.593 1.00 97.38 101 SER A O 1
ATOM 799 N N . LEU A 1 102 ? 6.817 -16.944 -6.619 1.00 97.81 102 LEU A N 1
ATOM 800 C CA . LEU A 1 102 ? 7.621 -15.808 -7.070 1.00 97.81 102 LEU A CA 1
ATOM 801 C C . LEU A 1 102 ? 9.052 -16.231 -7.430 1.00 97.81 102 LEU A C 1
ATOM 803 O O . LEU A 1 102 ? 9.608 -15.765 -8.422 1.00 97.81 102 LEU A O 1
ATOM 807 N N . GLN A 1 103 ? 9.654 -17.133 -6.652 1.00 97.50 103 GLN A N 1
ATOM 808 C CA . GLN A 1 103 ? 10.986 -17.662 -6.936 1.00 97.50 103 GLN A CA 1
ATOM 809 C C . GLN A 1 103 ? 11.017 -18.424 -8.269 1.00 97.50 103 GLN A C 1
ATOM 811 O O . GLN A 1 103 ? 11.955 -18.251 -9.053 1.00 97.50 103 GLN A O 1
ATOM 816 N N . GLN A 1 104 ? 9.985 -19.222 -8.554 1.00 97.75 104 GLN A N 1
ATOM 817 C CA . GLN A 1 104 ? 9.833 -19.900 -9.841 1.00 97.75 104 GLN A CA 1
ATOM 818 C C . GLN A 1 104 ? 9.686 -18.891 -10.984 1.00 97.75 104 GLN A C 1
ATOM 820 O O . GLN A 1 104 ? 10.421 -18.989 -11.967 1.00 97.75 104 GLN A O 1
ATOM 825 N N . GLU A 1 105 ? 8.834 -17.874 -10.831 1.00 97.56 105 GLU A N 1
ATOM 826 C CA . GLU A 1 105 ? 8.646 -16.834 -11.848 1.00 97.56 105 GLU A CA 1
ATOM 827 C C . GLU A 1 105 ? 9.948 -16.072 -12.139 1.00 97.56 105 GLU A C 1
ATOM 829 O O . GLU A 1 105 ? 10.320 -15.897 -13.299 1.00 97.56 105 GLU A O 1
ATOM 834 N N . LEU A 1 106 ? 10.696 -15.672 -11.106 1.00 96.31 106 LEU A N 1
ATOM 835 C CA . LEU A 1 106 ? 11.995 -15.013 -11.276 1.00 96.31 106 LEU A CA 1
ATOM 836 C C . LEU A 1 106 ? 13.017 -15.929 -11.963 1.00 96.31 106 LEU A C 1
ATOM 838 O O . LEU A 1 106 ? 13.783 -15.473 -12.817 1.00 96.31 106 LEU A O 1
ATOM 842 N N . SER A 1 107 ? 13.028 -17.224 -11.635 1.00 95.81 107 SER A N 1
ATOM 843 C CA . SER A 1 107 ? 13.910 -18.197 -12.289 1.00 95.81 107 SER A CA 1
ATOM 844 C C . SER A 1 107 ? 13.568 -18.373 -13.772 1.00 95.81 107 SER A C 1
ATOM 846 O O . SER A 1 107 ? 14.458 -18.382 -14.619 1.00 95.81 107 SER A O 1
ATOM 848 N N . GLU A 1 108 ? 12.283 -18.398 -14.119 1.00 96.38 108 GLU A N 1
ATOM 849 C CA . GLU A 1 108 ? 11.838 -18.511 -15.501 1.00 96.38 108 GLU A CA 1
ATOM 850 C C . GLU A 1 108 ? 12.114 -17.222 -16.282 1.00 96.38 108 GLU A C 1
ATOM 852 O O . GLU A 1 108 ? 12.637 -17.266 -17.397 1.00 96.38 108 GLU A O 1
ATOM 857 N N . GLN A 1 109 ? 11.810 -16.058 -15.704 1.00 92.88 109 GLN A N 1
ATOM 858 C CA . GLN A 1 109 ? 12.093 -14.770 -16.332 1.00 92.88 109 GLN A CA 1
ATOM 859 C C . GLN A 1 109 ? 13.594 -14.568 -16.546 1.00 92.88 109 GLN A C 1
ATOM 861 O O . GLN A 1 109 ? 13.998 -14.102 -17.613 1.00 92.88 109 GLN A O 1
ATOM 866 N N . SER A 1 110 ? 14.427 -14.958 -15.578 1.00 90.75 110 SER A N 1
ATOM 867 C CA . SER A 1 110 ? 15.882 -14.908 -15.731 1.00 90.75 110 SER A CA 1
ATOM 868 C C . SER A 1 110 ? 16.366 -15.890 -16.799 1.00 90.75 110 SER A C 1
ATOM 870 O O . SER A 1 110 ? 17.087 -15.473 -17.701 1.00 90.75 110 SER A O 1
ATOM 872 N N . ALA A 1 111 ? 15.898 -17.143 -16.810 1.00 91.56 111 ALA A N 1
ATOM 873 C CA . ALA A 1 111 ? 16.223 -18.111 -17.860 1.00 91.56 111 ALA A CA 1
ATOM 874 C C . ALA A 1 111 ? 15.811 -17.616 -19.258 1.00 91.56 111 ALA A C 1
ATOM 876 O O . ALA A 1 111 ? 16.586 -17.730 -20.212 1.00 91.56 111 ALA A O 1
ATOM 877 N N . ARG A 1 112 ? 14.629 -17.000 -19.392 1.00 87.56 112 ARG A N 1
ATOM 878 C CA . ARG A 1 112 ? 14.167 -16.363 -20.637 1.00 87.56 112 ARG A CA 1
ATOM 879 C C . ARG A 1 112 ? 15.055 -15.181 -21.031 1.00 87.56 112 ARG A C 1
ATOM 881 O O . ARG A 1 112 ? 15.372 -15.035 -22.211 1.00 87.56 112 ARG A O 1
ATOM 888 N N . ALA A 1 113 ? 15.467 -14.351 -20.074 1.00 85.50 113 ALA A N 1
ATOM 889 C CA . ALA A 1 113 ? 16.373 -13.232 -20.321 1.00 85.50 113 ALA A CA 1
ATOM 890 C C . ALA A 1 113 ? 17.755 -13.718 -20.790 1.00 85.50 113 ALA A C 1
ATOM 892 O O . ALA A 1 113 ? 18.260 -13.225 -21.794 1.00 85.50 113 ALA A O 1
ATOM 893 N N . PHE A 1 114 ? 18.329 -14.736 -20.145 1.00 85.69 114 PHE A N 1
ATOM 894 C CA . PHE A 1 114 ? 19.621 -15.304 -20.541 1.00 85.69 114 PHE A CA 1
ATOM 895 C C . PHE A 1 114 ? 19.554 -16.058 -21.869 1.00 85.69 114 PHE A C 1
ATOM 897 O O . PHE A 1 114 ? 20.472 -15.942 -22.674 1.00 85.69 114 PHE A O 1
ATOM 904 N N . SER A 1 115 ? 18.453 -16.761 -22.152 1.00 87.62 115 SER A N 1
ATOM 905 C CA . SER A 1 115 ? 18.262 -17.461 -23.431 1.00 87.62 115 SER A CA 1
ATOM 906 C C . SER A 1 115 ? 18.296 -16.506 -24.626 1.00 87.62 115 SER A C 1
ATOM 90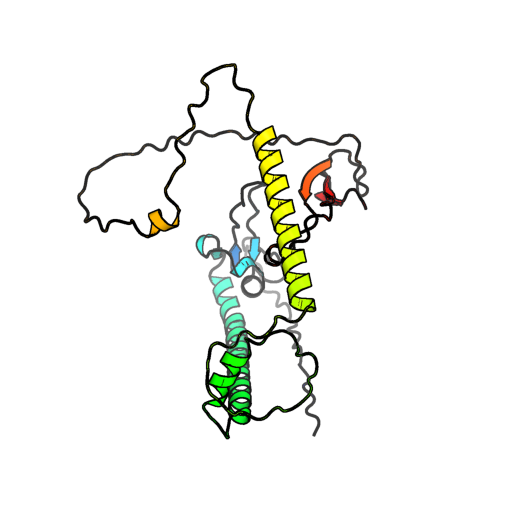8 O O . SER A 1 115 ? 18.872 -16.830 -25.660 1.00 87.62 115 SER A O 1
ATOM 910 N N . ARG A 1 116 ? 17.763 -15.286 -24.472 1.00 83.44 116 ARG A N 1
ATOM 911 C CA . ARG A 1 116 ? 17.834 -14.238 -25.508 1.00 83.44 116 ARG A CA 1
ATOM 912 C C . ARG A 1 116 ? 19.255 -13.741 -25.781 1.00 83.44 116 ARG A C 1
ATOM 914 O O . ARG A 1 116 ? 19.514 -13.237 -26.868 1.00 83.44 116 ARG A O 1
ATOM 921 N N . HIS A 1 117 ? 20.157 -13.880 -24.815 1.00 79.25 117 HIS A N 1
ATOM 922 C CA . HIS A 1 117 ? 21.535 -13.397 -24.888 1.00 79.25 117 HIS A CA 1
ATOM 923 C C . HIS A 1 117 ? 22.564 -14.541 -24.904 1.00 79.25 117 HIS A C 1
ATOM 925 O O . HIS A 1 117 ? 23.745 -14.297 -24.681 1.00 79.25 117 HIS A O 1
ATOM 931 N N . GLN A 1 118 ? 22.153 -15.783 -25.200 1.00 77.12 118 GLN A N 1
ATOM 932 C CA . GLN A 1 118 ? 23.049 -16.953 -25.205 1.00 77.12 118 GLN A CA 1
ATOM 933 C C . GLN A 1 118 ? 24.256 -16.802 -26.140 1.00 77.12 118 GLN A C 1
ATOM 935 O O . GLN A 1 118 ? 25.311 -17.368 -25.871 1.00 77.12 118 GLN A O 1
ATOM 940 N N . HIS A 1 119 ? 24.116 -16.034 -27.221 1.00 80.44 119 HIS A N 1
ATOM 941 C CA . HIS A 1 119 ? 25.190 -15.821 -28.191 1.00 80.44 119 HIS A CA 1
ATOM 942 C C . HIS A 1 119 ? 26.117 -14.646 -27.846 1.00 80.44 119 HIS A C 1
ATOM 944 O O . HIS A 1 119 ? 27.182 -14.537 -28.445 1.00 80.44 119 HIS A O 1
ATOM 950 N N . ASP A 1 120 ? 25.739 -13.782 -26.896 1.00 81.75 120 ASP A N 1
ATOM 951 C CA . ASP A 1 120 ? 26.559 -12.648 -26.466 1.00 81.75 120 ASP A CA 1
ATOM 952 C C . ASP A 1 120 ? 26.226 -12.238 -25.012 1.00 81.75 120 ASP A C 1
ATOM 954 O O . ASP A 1 120 ? 25.258 -11.504 -24.778 1.00 81.75 120 ASP A O 1
ATOM 958 N N . PRO A 1 121 ? 27.026 -12.664 -24.016 1.00 75.38 121 PRO A N 1
ATOM 959 C CA . PRO A 1 121 ? 26.803 -12.320 -22.612 1.00 75.38 121 PRO A CA 1
ATOM 960 C C . PRO A 1 121 ? 26.951 -10.814 -22.317 1.00 75.38 121 PRO A C 1
ATOM 962 O O . PRO A 1 121 ? 26.475 -10.352 -21.278 1.00 75.38 121 PRO A O 1
ATOM 965 N N . LEU A 1 122 ? 27.559 -10.023 -23.214 1.00 80.50 122 LEU A N 1
ATOM 966 C CA . LEU A 1 122 ? 27.686 -8.567 -23.071 1.00 80.50 122 LEU A CA 1
ATOM 967 C C . LEU A 1 122 ? 26.493 -7.801 -23.663 1.00 80.50 122 LEU A C 1
ATOM 969 O O . LEU A 1 122 ? 26.333 -6.606 -23.391 1.00 80.50 122 LEU A O 1
ATOM 973 N N . ALA A 1 123 ? 25.595 -8.467 -24.393 1.00 78.44 123 ALA A N 1
ATOM 974 C CA . ALA A 1 123 ? 24.405 -7.842 -24.972 1.00 78.44 123 ALA A CA 1
ATOM 975 C C . ALA A 1 123 ? 23.479 -7.201 -23.916 1.00 78.44 123 ALA A C 1
ATOM 977 O O . ALA A 1 123 ? 22.825 -6.196 -24.201 1.00 78.44 123 ALA A O 1
ATOM 978 N N . ILE A 1 124 ? 23.489 -7.702 -22.674 1.00 77.62 124 ILE A N 1
ATOM 979 C CA . ILE A 1 124 ? 22.737 -7.124 -21.545 1.00 77.62 124 ILE A CA 1
ATOM 980 C C . ILE A 1 124 ? 23.203 -5.688 -21.250 1.00 77.62 124 ILE A C 1
ATOM 982 O O . ILE A 1 124 ? 22.379 -4.797 -21.030 1.00 77.62 124 ILE A O 1
ATOM 986 N N . LEU A 1 125 ? 24.515 -5.425 -21.305 1.00 76.50 125 LEU A N 1
ATOM 987 C CA . LEU A 1 125 ? 25.070 -4.080 -21.100 1.00 76.50 125 LEU A CA 1
ATOM 988 C C . LEU A 1 125 ? 24.655 -3.131 -22.228 1.00 76.50 125 LEU A C 1
ATOM 990 O O . LEU A 1 125 ? 24.385 -1.951 -21.990 1.00 76.50 125 LEU A O 1
ATOM 994 N N . HIS A 1 126 ? 24.541 -3.650 -23.451 1.00 74.31 126 HIS A N 1
ATOM 995 C CA . HIS A 1 126 ? 24.047 -2.876 -24.581 1.00 74.31 126 HIS A CA 1
ATOM 996 C C . HIS A 1 126 ? 22.560 -2.526 -24.441 1.00 74.31 126 HIS A C 1
ATOM 998 O O . HIS A 1 126 ? 22.173 -1.416 -24.805 1.00 74.31 126 HIS A O 1
ATOM 1004 N N . ASP A 1 127 ? 21.728 -3.403 -23.880 1.00 71.06 127 ASP A N 1
ATOM 1005 C CA . ASP A 1 127 ? 20.292 -3.148 -23.712 1.00 71.06 127 ASP A CA 1
ATOM 1006 C C . ASP A 1 127 ? 19.969 -2.220 -22.533 1.00 71.06 127 ASP A C 1
ATOM 1008 O O . ASP A 1 127 ? 19.055 -1.393 -22.632 1.00 71.06 127 ASP A O 1
ATOM 1012 N N . LEU A 1 128 ? 20.769 -2.255 -21.462 1.00 71.69 128 LEU A N 1
ATOM 1013 C CA . LEU A 1 128 ? 20.694 -1.266 -20.380 1.00 71.69 128 LEU A CA 1
ATOM 1014 C C . LEU A 1 128 ? 21.023 0.148 -20.881 1.00 71.69 128 LEU A C 1
ATOM 1016 O O . LEU A 1 128 ? 20.386 1.116 -20.469 1.00 71.69 128 LEU A O 1
ATOM 1020 N N . ASN A 1 129 ? 21.957 0.266 -21.829 1.00 70.12 129 ASN A N 1
ATOM 1021 C CA . ASN A 1 129 ? 22.360 1.553 -22.397 1.00 70.12 129 ASN A CA 1
ATOM 1022 C C . ASN A 1 129 ? 21.415 2.036 -2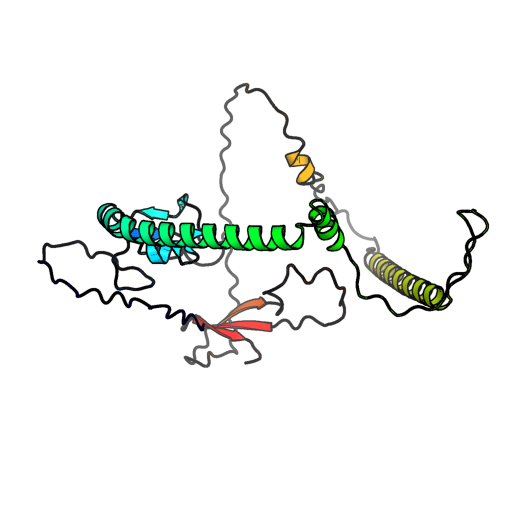3.524 1.00 70.12 129 ASN A C 1
ATOM 1024 O O . ASN A 1 129 ? 21.249 3.236 -23.748 1.00 70.12 129 ASN A O 1
ATOM 1028 N N . LYS A 1 130 ? 20.721 1.120 -24.218 1.00 62.31 130 LYS A N 1
ATOM 1029 C CA . LYS A 1 130 ? 19.749 1.458 -25.280 1.00 62.31 130 LYS A CA 1
ATOM 1030 C C . LYS A 1 130 ? 18.430 2.040 -24.768 1.00 62.31 130 LYS A C 1
ATOM 1032 O O . LYS A 1 130 ? 17.740 2.685 -25.555 1.00 62.31 130 LYS A O 1
ATOM 1037 N N . LYS A 1 131 ? 18.082 1.885 -23.483 1.00 58.00 131 LYS A N 1
ATOM 1038 C CA . LYS A 1 131 ? 16.891 2.540 -22.898 1.00 58.00 131 LYS A CA 1
ATOM 1039 C C . LYS A 1 131 ? 17.024 4.067 -22.775 1.00 58.00 131 LYS A C 1
ATOM 1041 O O . LYS A 1 131 ? 16.032 4.734 -22.504 1.00 58.00 131 LYS A O 1
ATOM 1046 N N . SER A 1 132 ? 18.193 4.634 -23.091 1.00 53.44 132 SER A N 1
ATOM 1047 C CA . SER A 1 132 ? 18.363 6.057 -23.410 1.00 53.44 132 SER A CA 1
ATOM 1048 C C . SER A 1 132 ? 18.365 6.289 -24.932 1.00 53.44 132 SER A C 1
ATOM 1050 O O . SER A 1 132 ? 19.364 6.685 -25.531 1.00 53.44 132 SER A O 1
ATOM 1052 N N . ARG A 1 133 ? 17.251 6.006 -25.614 1.00 54.62 133 ARG A N 1
ATOM 1053 C CA . ARG A 1 133 ? 17.007 6.488 -26.988 1.00 54.62 133 ARG A CA 1
ATOM 1054 C C . ARG A 1 133 ? 15.591 7.056 -27.032 1.00 54.62 133 ARG A C 1
ATOM 1056 O O . ARG A 1 133 ? 14.627 6.333 -26.831 1.00 54.62 133 ARG A O 1
ATOM 1063 N N . LYS A 1 134 ? 15.464 8.387 -26.971 1.00 56.47 134 LYS A N 1
ATOM 1064 C CA . LYS A 1 134 ? 15.312 9.299 -28.126 1.00 56.47 134 LYS A CA 1
ATOM 1065 C C . LYS A 1 134 ? 14.186 8.853 -29.065 1.00 56.47 134 LYS A C 1
ATOM 1067 O O . LYS A 1 134 ? 14.266 7.795 -29.678 1.00 56.47 134 LYS A O 1
ATOM 1072 N N . ALA A 1 135 ? 13.171 9.717 -29.131 1.00 54.62 135 ALA A N 1
ATOM 1073 C CA . ALA A 1 135 ? 12.022 9.702 -30.032 1.00 54.62 135 ALA A CA 1
ATOM 1074 C C . ALA A 1 135 ? 12.388 9.289 -31.480 1.00 54.62 135 ALA A C 1
ATOM 1076 O O . ALA A 1 135 ? 13.523 9.516 -31.907 1.00 54.62 135 ALA A O 1
ATOM 1077 N N . PRO A 1 136 ? 11.447 8.674 -32.223 1.00 50.19 136 PRO A N 1
ATOM 1078 C CA . PRO A 1 136 ? 11.720 7.935 -33.456 1.00 50.19 136 PRO A CA 1
ATOM 1079 C C . PRO A 1 136 ? 12.395 8.775 -34.559 1.00 50.19 136 PRO A C 1
ATOM 1081 O O . PRO A 1 136 ? 12.100 9.965 -34.695 1.00 50.19 136 PRO A O 1
ATOM 1084 N N . PRO A 1 137 ? 13.285 8.165 -35.368 1.00 54.28 137 PRO A N 1
ATOM 1085 C CA . PRO A 1 137 ? 14.015 8.859 -36.421 1.00 54.28 137 PRO A CA 1
ATOM 1086 C C . PRO A 1 137 ? 13.136 9.071 -37.662 1.00 54.28 137 PRO A C 1
ATOM 1088 O O . PRO A 1 137 ? 12.551 8.128 -38.193 1.00 54.28 137 PRO A O 1
ATOM 1091 N N . ALA A 1 138 ? 13.081 10.309 -38.158 1.00 48.78 138 ALA A N 1
ATOM 1092 C CA . ALA A 1 138 ? 12.566 10.609 -39.490 1.00 48.78 138 ALA A CA 1
ATOM 1093 C C . ALA A 1 138 ? 13.562 10.128 -40.564 1.00 48.78 138 ALA A C 1
ATOM 1095 O O . ALA A 1 138 ? 14.778 10.199 -40.381 1.00 48.78 138 ALA A O 1
ATOM 1096 N N . ALA A 1 139 ? 13.019 9.611 -41.665 1.00 50.34 139 ALA A N 1
ATOM 1097 C CA . ALA A 1 139 ? 13.722 8.922 -42.740 1.00 50.34 139 ALA A CA 1
ATOM 1098 C C . ALA A 1 139 ? 14.857 9.732 -43.409 1.00 50.34 139 ALA A C 1
ATOM 1100 O O . ALA A 1 139 ? 14.791 10.949 -43.563 1.00 50.34 139 ALA A O 1
ATOM 1101 N N . THR A 1 140 ? 15.889 9.001 -43.838 1.00 60.59 140 THR A N 1
ATOM 1102 C CA . THR A 1 140 ? 17.102 9.463 -44.544 1.00 60.59 140 THR A CA 1
ATOM 1103 C C . THR A 1 140 ? 16.831 9.910 -45.991 1.00 60.59 140 THR A C 1
ATOM 1105 O O . THR A 1 140 ? 15.851 9.448 -46.578 1.00 60.59 140 THR A O 1
ATOM 1108 N N . PRO A 1 141 ? 17.774 10.620 -46.650 1.00 55.81 141 PRO A N 1
ATOM 1109 C CA . PRO A 1 141 ? 18.579 9.858 -47.612 1.00 55.81 141 PRO A CA 1
ATOM 1110 C C . PRO A 1 141 ? 20.061 10.260 -47.775 1.00 55.81 141 PRO A C 1
ATOM 1112 O O . PRO A 1 141 ? 20.427 11.428 -47.791 1.00 55.81 141 PRO A O 1
ATOM 1115 N N . LYS A 1 142 ? 20.821 9.209 -48.112 1.00 53.31 142 LYS A N 1
ATOM 1116 C CA . LYS A 1 142 ? 21.937 9.119 -49.073 1.00 53.31 142 LYS A CA 1
ATOM 1117 C C . LYS A 1 142 ? 23.368 9.492 -48.661 1.00 53.31 142 LYS A C 1
ATOM 1119 O O . LYS A 1 142 ? 23.660 10.445 -47.955 1.00 53.31 142 LYS A O 1
ATOM 1124 N N . LYS A 1 143 ? 24.234 8.612 -49.174 1.00 59.53 143 LYS A N 1
ATOM 1125 C CA . LYS A 1 143 ? 25.673 8.446 -48.989 1.00 59.53 143 LYS A CA 1
ATOM 1126 C C . LYS A 1 143 ? 26.442 9.614 -49.603 1.00 59.53 143 LYS A C 1
ATOM 1128 O O . LYS A 1 143 ? 26.181 9.953 -50.754 1.00 59.53 143 LYS A O 1
ATOM 1133 N N . VAL A 1 144 ? 27.426 10.138 -48.877 1.00 51.28 144 VAL A N 1
ATOM 1134 C CA . VAL A 1 144 ? 28.530 10.915 -49.451 1.00 51.28 144 VAL A CA 1
ATOM 1135 C C . VAL A 1 144 ? 29.824 10.412 -48.822 1.00 51.28 144 VAL A C 1
ATOM 1137 O O . VAL A 1 144 ? 29.903 10.242 -47.604 1.00 51.28 144 VAL A O 1
ATOM 1140 N N . ASP A 1 145 ? 30.783 10.104 -49.689 1.00 54.22 145 ASP A N 1
ATOM 1141 C CA . ASP A 1 145 ? 32.060 9.485 -49.365 1.00 54.22 145 ASP A CA 1
ATOM 1142 C C . ASP A 1 145 ? 32.915 10.333 -48.421 1.00 54.22 145 ASP A C 1
ATOM 1144 O O . ASP A 1 145 ? 33.079 11.546 -48.573 1.00 54.22 145 ASP A O 1
ATOM 1148 N N . TYR A 1 146 ? 33.485 9.638 -47.439 1.00 53.12 146 TYR A N 1
ATOM 1149 C CA . TYR A 1 146 ? 34.435 10.159 -46.471 1.00 53.12 146 TYR A CA 1
ATOM 1150 C C . TYR A 1 146 ? 35.815 10.299 -47.114 1.00 53.12 146 TYR A C 1
ATOM 1152 O O . TYR A 1 146 ? 36.548 9.325 -47.263 1.00 53.12 146 TYR A O 1
ATOM 1160 N N . SER A 1 147 ? 36.209 11.534 -47.406 1.00 54.19 147 SER A N 1
ATOM 1161 C CA . SER A 1 147 ? 37.619 11.908 -47.465 1.00 54.19 147 SER A CA 1
ATOM 1162 C C . SER A 1 147 ? 37.817 13.297 -46.853 1.00 54.19 147 SER A C 1
ATOM 1164 O O . SER A 1 147 ? 36.997 14.200 -47.025 1.00 54.19 147 SER A O 1
ATOM 1166 N N . ALA A 1 148 ? 38.925 13.438 -46.130 1.00 43.53 148 ALA A N 1
ATOM 1167 C CA . ALA A 1 148 ? 39.409 14.605 -45.392 1.00 43.53 148 ALA A CA 1
ATOM 1168 C C . ALA A 1 148 ? 38.825 14.831 -43.979 1.00 43.53 148 ALA A C 1
ATOM 1170 O O . ALA A 1 148 ? 37.814 15.507 -43.763 1.00 43.53 148 ALA A O 1
ATOM 1171 N N . GLY A 1 149 ? 39.569 14.304 -42.999 1.00 53.31 149 GLY A N 1
ATOM 1172 C CA . GLY A 1 149 ? 39.515 14.697 -41.597 1.00 53.31 149 GLY A CA 1
ATOM 1173 C C . GLY A 1 149 ? 39.701 16.206 -41.409 1.00 53.31 149 GLY A C 1
ATOM 1174 O O . GLY A 1 149 ? 40.542 16.840 -42.036 1.00 53.31 149 GLY A O 1
ATOM 1175 N N . GLY A 1 150 ? 38.869 16.761 -40.536 1.00 53.41 150 GLY A N 1
ATOM 1176 C CA . GLY A 1 150 ? 38.837 18.166 -40.149 1.00 53.41 150 GLY A CA 1
ATOM 1177 C C . GLY A 1 150 ? 37.593 18.365 -39.295 1.00 53.41 150 GLY A C 1
ATOM 1178 O O . GLY A 1 150 ? 36.497 18.497 -39.828 1.00 53.41 150 GLY A O 1
ATOM 1179 N N . PHE A 1 151 ? 37.749 18.273 -37.972 1.00 55.19 151 PHE A N 1
ATOM 1180 C CA . PHE A 1 151 ? 36.649 18.157 -37.000 1.00 55.19 151 PHE A CA 1
ATOM 1181 C C . PHE A 1 151 ? 35.856 19.464 -36.793 1.00 55.19 151 PHE A C 1
ATOM 1183 O O . PHE A 1 151 ? 34.885 19.491 -36.046 1.00 55.19 151 PHE A O 1
ATOM 1190 N N . ILE A 1 152 ? 36.248 20.545 -37.468 1.00 58.38 152 ILE A N 1
ATOM 1191 C CA . ILE A 1 152 ? 35.552 21.830 -37.460 1.00 58.38 152 ILE A CA 1
ATOM 1192 C C . ILE A 1 152 ? 35.339 22.212 -38.922 1.00 58.38 152 ILE A C 1
ATOM 1194 O O . ILE A 1 152 ? 36.206 22.805 -39.556 1.00 58.38 152 ILE A O 1
ATOM 1198 N N . ARG A 1 153 ? 34.198 21.811 -39.484 1.00 51.34 153 ARG A N 1
ATOM 1199 C CA . ARG A 1 153 ? 33.681 22.427 -40.706 1.00 51.34 153 ARG A CA 1
ATOM 1200 C C . ARG A 1 153 ? 32.492 23.280 -40.305 1.00 51.34 153 ARG A C 1
ATOM 1202 O O . ARG A 1 153 ? 31.623 22.812 -39.569 1.00 51.34 153 ARG A O 1
ATOM 1209 N N . GLU A 1 154 ? 32.460 24.512 -40.793 1.00 56.75 154 GLU A N 1
ATOM 1210 C CA . GLU A 1 154 ? 31.269 25.353 -40.761 1.00 56.75 154 GLU A CA 1
ATOM 1211 C C . GLU A 1 154 ? 30.219 24.696 -41.658 1.00 56.75 154 GLU A C 1
ATOM 1213 O O . GLU A 1 154 ? 30.187 24.883 -42.87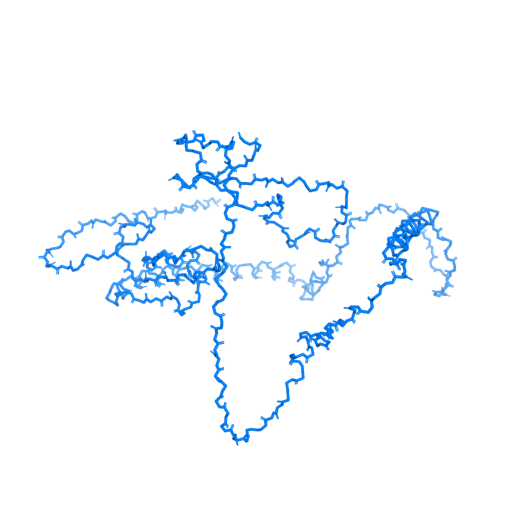2 1.00 56.75 154 GLU A O 1
ATOM 1218 N N . VAL A 1 155 ? 29.408 23.821 -41.068 1.00 71.31 155 VAL A N 1
ATOM 1219 C CA . VAL A 1 155 ? 28.251 23.256 -41.753 1.00 71.31 155 VAL A CA 1
ATOM 1220 C C . VAL A 1 155 ? 27.158 24.320 -41.684 1.00 71.31 155 VAL A C 1
ATOM 1222 O O . VAL A 1 155 ? 26.744 24.659 -40.571 1.00 71.31 155 VAL A O 1
ATOM 1225 N N . PRO A 1 156 ? 26.692 24.865 -42.824 1.00 71.75 156 PRO A N 1
ATOM 1226 C CA . PRO A 1 156 ? 25.603 25.829 -42.819 1.00 71.75 156 PRO A CA 1
ATOM 1227 C C . PRO A 1 156 ? 24.400 25.202 -42.114 1.00 71.75 156 PRO A C 1
ATOM 1229 O O . PRO A 1 156 ? 23.932 24.124 -42.495 1.00 71.75 156 PRO A O 1
ATOM 1232 N N . LEU A 1 157 ? 23.946 25.845 -41.031 1.00 74.56 157 LEU A N 1
ATOM 1233 C CA . LEU A 1 157 ? 22.820 25.342 -40.256 1.00 74.56 157 LEU A CA 1
ATOM 1234 C C . LEU A 1 157 ? 21.585 25.308 -41.166 1.00 74.56 157 LEU A C 1
ATOM 1236 O O . LEU A 1 157 ? 21.247 26.336 -41.754 1.00 74.56 157 LEU A O 1
ATOM 1240 N N . PRO A 1 158 ? 20.886 24.164 -41.267 1.00 83.00 158 PRO A N 1
ATOM 1241 C CA . PRO A 1 158 ? 19.666 24.062 -42.054 1.00 83.00 158 PRO A CA 1
ATOM 1242 C C . PRO A 1 158 ? 18.680 25.177 -41.686 1.00 83.00 158 PRO A C 1
ATOM 1244 O O . PRO A 1 158 ? 18.426 25.402 -40.501 1.00 83.00 158 PRO A O 1
ATOM 1247 N N . GLU A 1 159 ? 18.081 25.839 -42.679 1.00 83.56 159 GLU A N 1
ATOM 1248 C CA . GLU A 1 159 ? 17.199 27.005 -42.472 1.00 83.56 159 GLU A CA 1
ATOM 1249 C C . GLU A 1 159 ? 16.073 26.738 -41.465 1.00 83.56 159 GLU A C 1
ATOM 1251 O O . GLU A 1 159 ? 15.694 27.607 -40.684 1.00 83.56 159 GLU A O 1
ATOM 1256 N N . ARG A 1 160 ? 15.582 25.496 -41.405 1.00 81.31 160 ARG A N 1
ATOM 1257 C CA . ARG A 1 160 ? 14.564 25.082 -40.435 1.00 81.31 160 ARG A CA 1
ATOM 1258 C C . ARG A 1 160 ? 15.058 25.152 -38.985 1.00 81.31 160 ARG A C 1
ATOM 1260 O O . ARG A 1 160 ? 14.297 25.534 -38.095 1.00 81.31 160 ARG A O 1
ATOM 1267 N N . LEU A 1 161 ? 16.317 24.796 -38.731 1.00 79.50 161 LEU A N 1
ATOM 1268 C CA . LEU A 1 161 ? 16.936 24.929 -37.409 1.00 79.50 161 LEU A CA 1
ATOM 1269 C C . LEU A 1 161 ? 17.175 26.396 -37.067 1.00 79.50 161 LEU A C 1
ATOM 1271 O O . LEU A 1 161 ? 16.900 26.797 -35.940 1.00 79.50 161 LEU A O 1
ATOM 1275 N N . LEU A 1 162 ? 17.593 27.196 -38.047 1.00 88.38 162 LEU A N 1
ATOM 1276 C CA . LEU A 1 162 ? 17.776 28.635 -37.888 1.00 88.38 162 LEU A CA 1
ATOM 1277 C C . LEU A 1 162 ? 16.446 29.319 -37.527 1.00 88.38 162 LEU A C 1
ATOM 1279 O O . LEU A 1 162 ? 16.380 30.075 -36.559 1.00 88.38 162 LEU A O 1
ATOM 1283 N N . HIS A 1 163 ? 15.353 28.959 -38.204 1.00 89.88 163 HIS A N 1
ATOM 1284 C CA . HIS A 1 163 ? 14.008 29.445 -37.885 1.00 89.88 163 HIS A CA 1
ATOM 1285 C C . HIS A 1 163 ? 13.555 29.026 -36.477 1.00 89.88 163 HIS A C 1
ATOM 1287 O O . HIS A 1 163 ? 12.996 29.826 -35.729 1.00 89.88 163 HIS A O 1
ATOM 1293 N N . THR A 1 164 ? 13.831 27.782 -36.077 1.00 83.31 164 THR A N 1
ATOM 1294 C CA . THR A 1 164 ? 13.460 27.281 -34.742 1.00 83.31 164 THR A CA 1
ATOM 1295 C C . THR A 1 164 ? 14.266 27.978 -33.644 1.00 83.31 164 THR A C 1
ATOM 1297 O O . THR A 1 164 ? 13.709 28.366 -32.618 1.00 83.31 164 THR A O 1
ATOM 1300 N N . GLN A 1 165 ? 15.561 28.205 -33.876 1.00 93.00 165 GLN A N 1
ATOM 1301 C CA . GLN A 1 165 ? 16.431 28.952 -32.972 1.00 93.00 165 GLN A CA 1
ATOM 1302 C C . GLN A 1 165 ? 15.966 30.408 -32.839 1.00 93.00 165 GLN A C 1
ATOM 1304 O O . GLN A 1 165 ? 15.855 30.915 -31.725 1.00 93.00 165 GLN A O 1
ATOM 1309 N N . GLN A 1 166 ? 15.613 31.063 -33.949 1.00 94.44 166 GLN A N 1
ATOM 1310 C CA . GLN A 1 166 ? 15.041 32.411 -33.930 1.00 94.44 166 GLN A CA 1
ATOM 1311 C C . GLN A 1 166 ? 13.700 32.456 -33.186 1.00 94.44 166 GLN A C 1
ATOM 1313 O O . GLN A 1 166 ? 13.451 33.388 -32.422 1.00 94.44 166 GLN A O 1
ATOM 1318 N N . GLN A 1 167 ? 12.842 31.448 -33.357 1.00 92.94 167 GLN A N 1
ATOM 1319 C CA . GLN A 1 167 ? 11.566 31.367 -32.647 1.00 92.94 167 GLN A CA 1
ATOM 1320 C C . GLN A 1 167 ? 11.769 31.194 -31.136 1.00 92.94 167 GLN A C 1
ATOM 1322 O O . GLN A 1 167 ? 11.113 31.875 -30.349 1.00 92.94 167 GLN A O 1
ATOM 1327 N N . GLN A 1 168 ? 12.711 30.347 -30.718 1.00 89.44 168 GLN A N 1
ATOM 1328 C CA . GLN A 1 168 ? 13.066 30.196 -29.306 1.00 89.44 168 GLN A CA 1
ATOM 1329 C C . GLN A 1 168 ? 13.667 31.480 -28.726 1.00 89.44 168 GLN A C 1
ATOM 1331 O O . GLN A 1 168 ? 13.278 31.885 -27.632 1.00 89.44 168 GLN A O 1
ATOM 1336 N N . ALA A 1 169 ? 14.537 32.164 -29.474 1.00 93.19 169 ALA A N 1
ATOM 1337 C CA . ALA A 1 169 ? 15.095 33.451 -29.067 1.00 93.19 169 ALA A CA 1
ATOM 1338 C C . ALA A 1 169 ? 13.997 34.510 -28.864 1.00 93.19 169 ALA A C 1
ATOM 1340 O O . ALA A 1 169 ? 14.016 35.223 -27.863 1.00 93.19 169 ALA A O 1
ATOM 1341 N N . ARG A 1 170 ? 12.986 34.557 -29.747 1.00 95.31 170 ARG A N 1
ATOM 1342 C CA . ARG A 1 170 ? 11.818 35.449 -29.601 1.00 95.31 170 ARG A CA 1
ATOM 1343 C C . ARG A 1 170 ? 10.974 35.128 -28.366 1.00 95.31 170 ARG A C 1
ATOM 1345 O O . ARG A 1 170 ? 10.498 36.036 -27.688 1.00 95.31 170 ARG A O 1
ATOM 1352 N N . LEU A 1 171 ? 10.775 33.847 -28.057 1.00 91.56 171 LEU A N 1
ATOM 1353 C CA . LEU A 1 171 ? 10.035 33.442 -26.857 1.00 91.56 171 LEU A CA 1
ATOM 1354 C C . LEU A 1 171 ? 10.793 33.816 -25.579 1.00 91.56 171 LEU A C 1
ATOM 1356 O O . LEU A 1 171 ? 10.193 34.326 -24.632 1.00 91.56 171 LEU A O 1
ATOM 1360 N N . GLN A 1 172 ? 12.111 33.610 -25.565 1.00 90.00 172 GLN A N 1
ATOM 1361 C CA . GLN A 1 172 ? 12.961 34.001 -24.443 1.00 90.00 172 GLN A CA 1
ATOM 1362 C C . GLN A 1 172 ? 12.983 35.519 -24.253 1.00 90.00 172 GLN A C 1
ATOM 1364 O O . GLN A 1 172 ? 12.779 35.983 -23.133 1.00 90.00 172 GLN A O 1
ATOM 1369 N N . SER A 1 173 ? 13.134 36.302 -25.328 1.00 94.00 173 SER A N 1
ATOM 1370 C CA . SER A 1 173 ? 13.096 37.765 -25.234 1.00 94.00 173 SER A CA 1
ATOM 1371 C C . SER A 1 173 ? 11.748 38.261 -24.705 1.00 94.00 173 SER A C 1
ATOM 1373 O O . SER A 1 173 ? 11.708 39.142 -23.853 1.00 94.00 173 SER A O 1
ATOM 1375 N N . HIS A 1 174 ? 10.638 37.648 -25.130 1.00 94.44 174 HIS A N 1
ATOM 1376 C CA . HIS A 1 174 ? 9.307 37.997 -24.632 1.00 94.44 174 HIS A CA 1
ATOM 1377 C C . HIS A 1 174 ? 9.135 37.699 -23.130 1.00 94.44 174 HIS A C 1
ATOM 1379 O O . HIS A 1 174 ? 8.527 38.488 -22.402 1.00 94.44 174 HIS A O 1
ATOM 1385 N N . LEU A 1 175 ? 9.680 36.578 -22.643 1.00 90.50 175 LEU A N 1
ATOM 1386 C CA . LEU A 1 175 ? 9.672 36.249 -21.214 1.00 90.50 175 LEU A CA 1
ATOM 1387 C C . LEU A 1 175 ? 10.494 37.245 -20.392 1.00 90.50 175 LEU A C 1
ATOM 1389 O O . LEU 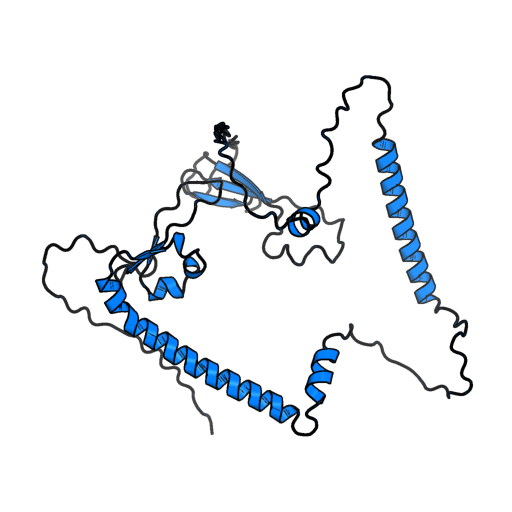A 1 175 ? 10.019 37.694 -19.348 1.00 90.50 175 LEU A O 1
ATOM 1393 N N . ILE A 1 176 ? 11.677 37.623 -20.884 1.00 91.62 176 ILE A N 1
ATOM 1394 C CA . ILE A 1 176 ? 12.536 38.624 -20.239 1.00 91.62 176 ILE A CA 1
ATOM 1395 C C . ILE A 1 176 ? 11.800 39.965 -20.153 1.00 91.62 176 ILE A C 1
ATOM 1397 O O . ILE A 1 176 ? 11.660 40.503 -19.058 1.00 91.62 176 ILE A O 1
ATOM 1401 N N . SER A 1 177 ? 11.196 40.442 -21.246 1.00 95.00 177 SER A N 1
ATOM 1402 C CA . SER A 1 177 ? 10.431 41.698 -21.227 1.00 95.00 177 SER A CA 1
ATOM 1403 C C . SER A 1 177 ? 9.221 41.659 -20.285 1.00 95.00 177 SER A C 1
ATOM 1405 O O . SER A 1 177 ? 8.879 42.671 -19.672 1.00 95.00 177 SER A O 1
ATOM 1407 N N . ARG A 1 178 ? 8.554 40.504 -20.134 1.00 94.00 178 ARG A N 1
ATOM 1408 C CA . ARG A 1 178 ? 7.479 40.336 -19.138 1.00 94.00 178 ARG A CA 1
ATOM 1409 C C . ARG A 1 178 ? 8.009 40.446 -17.709 1.00 94.00 178 ARG A C 1
ATOM 1411 O O . ARG A 1 178 ? 7.367 41.089 -16.880 1.00 94.00 178 ARG A O 1
ATOM 1418 N N . MET A 1 179 ? 9.156 39.833 -17.423 1.00 88.75 179 MET A N 1
ATOM 1419 C CA . MET A 1 179 ? 9.800 39.933 -16.112 1.00 88.75 179 MET A CA 1
ATOM 1420 C C . MET A 1 179 ? 10.265 41.356 -15.805 1.00 88.75 179 MET A C 1
ATOM 1422 O O . MET A 1 179 ? 10.046 41.825 -14.692 1.00 88.75 179 MET A O 1
ATOM 1426 N N . GLU A 1 180 ? 10.854 42.051 -16.776 1.00 92.81 180 GLU A N 1
ATOM 1427 C CA . GLU A 1 180 ? 11.308 43.435 -16.615 1.00 92.81 180 GLU A CA 1
ATOM 1428 C C . GLU A 1 180 ? 10.134 44.367 -16.302 1.00 92.81 180 GLU A C 1
ATOM 1430 O O . GLU A 1 180 ? 10.171 45.045 -15.276 1.00 92.81 180 GLU A O 1
ATOM 1435 N N . LYS A 1 181 ? 9.031 44.297 -17.062 1.00 92.62 181 LYS A N 1
ATOM 1436 C CA . LYS A 1 181 ? 7.808 45.072 -16.773 1.00 92.62 181 LYS A CA 1
ATOM 1437 C C . LYS A 1 181 ? 7.223 44.771 -15.395 1.00 92.62 181 LYS A C 1
ATOM 1439 O O . LYS A 1 181 ? 6.836 45.688 -14.673 1.00 92.62 181 LYS A O 1
ATOM 1444 N N . ALA A 1 182 ? 7.171 43.495 -15.010 1.00 85.06 182 ALA A N 1
ATOM 1445 C CA . ALA A 1 182 ? 6.720 43.110 -13.676 1.00 85.06 182 ALA A CA 1
ATOM 1446 C C . ALA A 1 182 ? 7.644 43.694 -12.594 1.00 85.06 182 ALA A C 1
ATOM 1448 O O . ALA A 1 182 ? 7.166 44.223 -11.593 1.00 85.06 182 ALA A O 1
ATOM 1449 N N . SER A 1 183 ? 8.960 43.667 -12.817 1.00 85.88 183 SER A N 1
ATOM 1450 C CA . SER A 1 183 ? 9.943 44.224 -11.887 1.00 85.88 183 SER A CA 1
ATOM 1451 C C . SER A 1 183 ? 9.865 45.749 -11.779 1.00 85.88 183 SER A C 1
ATOM 1453 O O . SER A 1 183 ? 10.005 46.279 -10.680 1.00 85.88 183 SER A O 1
ATOM 1455 N N . GLU A 1 184 ? 9.576 46.453 -12.876 1.00 84.94 184 GLU A N 1
ATOM 1456 C CA . GLU A 1 184 ? 9.356 47.901 -12.892 1.00 84.94 184 GLU A CA 1
ATOM 1457 C C . GLU A 1 184 ? 8.067 48.277 -12.158 1.00 84.94 184 GLU A C 1
ATOM 1459 O O . GLU A 1 184 ? 8.086 49.194 -11.343 1.00 84.94 184 GLU A O 1
ATOM 1464 N N . SER A 1 185 ? 6.979 47.522 -12.352 1.00 79.50 185 SER A N 1
ATOM 1465 C CA . SER A 1 185 ? 5.725 47.728 -11.608 1.00 79.50 185 SER A CA 1
ATOM 1466 C C . SER A 1 185 ? 5.846 47.411 -10.113 1.00 79.50 185 SER A C 1
ATOM 1468 O O . SER A 1 185 ? 5.147 47.994 -9.289 1.00 79.50 185 SER A O 1
ATOM 1470 N N . ALA A 1 186 ? 6.761 46.506 -9.752 1.00 73.75 186 ALA A N 1
ATOM 1471 C CA . ALA A 1 186 ? 7.036 46.122 -8.374 1.00 73.75 186 ALA A CA 1
ATOM 1472 C C . ALA A 1 186 ? 8.092 47.009 -7.700 1.00 73.75 186 ALA A C 1
ATOM 1474 O O . ALA A 1 186 ? 8.381 46.797 -6.521 1.00 73.75 186 ALA A O 1
ATOM 1475 N N . ARG A 1 187 ? 8.683 47.990 -8.402 1.00 68.75 187 ARG A N 1
ATOM 1476 C CA . ARG A 1 187 ? 9.492 49.028 -7.758 1.00 68.75 187 ARG A CA 1
ATOM 1477 C C . ARG A 1 187 ? 8.534 50.003 -7.070 1.00 68.75 187 ARG A C 1
ATOM 1479 O O . ARG A 1 187 ? 7.884 50.783 -7.763 1.00 68.75 187 ARG A O 1
ATOM 1486 N N . PRO A 1 188 ? 8.429 49.997 -5.728 1.00 56.72 188 PRO A N 1
ATOM 1487 C CA . PRO A 1 188 ? 7.645 51.011 -5.045 1.00 56.72 188 PRO A CA 1
ATOM 1488 C C . PRO A 1 188 ? 8.260 52.374 -5.366 1.00 56.72 188 PRO A C 1
ATOM 1490 O O . PRO A 1 188 ? 9.460 52.575 -5.166 1.00 56.72 188 PRO A O 1
ATOM 1493 N N . THR A 1 189 ? 7.456 53.309 -5.877 1.00 59.94 189 THR A N 1
ATOM 1494 C CA . THR A 1 189 ? 7.835 54.720 -5.986 1.00 59.94 189 THR A CA 1
ATOM 1495 C C . THR A 1 189 ? 8.097 55.231 -4.575 1.00 59.94 189 THR A C 1
ATOM 1497 O O . THR A 1 189 ? 7.180 55.584 -3.835 1.00 59.94 189 THR A O 1
ATOM 1500 N N . SER A 1 190 ? 9.361 55.174 -4.168 1.00 51.53 190 SER A N 1
ATOM 1501 C CA . SER A 1 190 ? 9.818 55.468 -2.822 1.00 51.53 190 SER A CA 1
ATOM 1502 C C . SER A 1 190 ? 9.652 56.951 -2.512 1.00 51.53 190 SER A C 1
ATOM 1504 O O . SER A 1 190 ? 10.539 57.766 -2.764 1.00 51.53 190 SER A O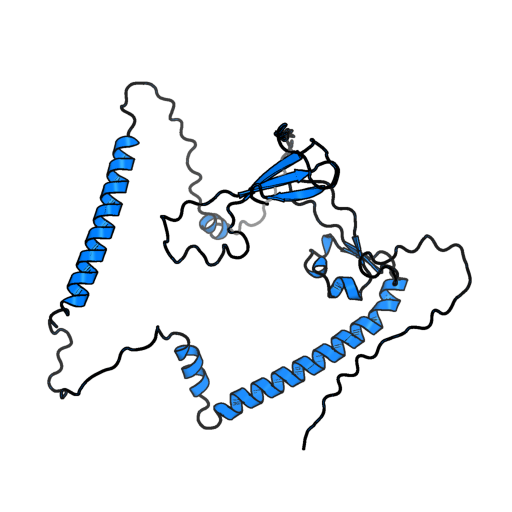 1
ATOM 1506 N N . LYS A 1 191 ? 8.534 57.285 -1.884 1.00 55.72 191 LYS A N 1
ATOM 1507 C CA . LYS A 1 191 ? 8.538 58.155 -0.714 1.00 55.72 191 LYS A CA 1
ATOM 1508 C C . LYS A 1 191 ? 7.707 57.430 0.335 1.00 55.72 191 LYS A C 1
ATOM 1510 O O . LYS A 1 191 ? 6.595 57.033 0.021 1.00 55.72 191 LYS A O 1
ATOM 1515 N N . ILE A 1 192 ? 8.251 57.314 1.547 1.00 50.09 192 ILE A N 1
ATOM 1516 C CA . ILE A 1 192 ? 7.597 56.902 2.805 1.00 50.09 192 ILE A CA 1
ATOM 1517 C C . ILE A 1 192 ? 8.106 55.566 3.393 1.00 50.09 192 ILE A C 1
ATOM 1519 O O . ILE A 1 192 ? 7.779 54.465 2.964 1.00 50.09 192 ILE A O 1
ATOM 1523 N N . SER A 1 193 ? 8.899 55.781 4.449 1.00 50.44 193 SER A N 1
ATOM 1524 C CA . SER A 1 193 ? 9.117 55.007 5.677 1.00 50.44 193 SER A CA 1
ATOM 1525 C C . SER A 1 193 ? 9.787 53.630 5.637 1.00 50.44 193 SER A C 1
ATOM 1527 O O . SER A 1 193 ? 9.212 52.614 5.248 1.00 50.44 193 SER A O 1
ATOM 1529 N N . ASP A 1 194 ? 10.980 53.633 6.233 1.00 53.62 194 ASP A N 1
ATOM 1530 C CA . ASP A 1 194 ? 11.677 52.552 6.929 1.00 53.62 194 ASP A CA 1
ATOM 1531 C C . ASP A 1 194 ? 10.768 51.632 7.768 1.00 53.62 194 ASP A C 1
ATOM 1533 O O . ASP A 1 194 ? 10.649 51.760 8.985 1.00 53.62 194 ASP A O 1
ATOM 1537 N N . LEU A 1 195 ? 10.182 50.622 7.128 1.00 54.59 195 LEU A N 1
ATOM 1538 C CA . LEU A 1 195 ? 9.654 49.434 7.813 1.00 54.59 195 LEU A CA 1
ATOM 1539 C C . LEU A 1 195 ? 10.300 48.133 7.315 1.00 54.59 195 LEU A C 1
ATOM 1541 O O . LEU A 1 195 ? 9.902 47.035 7.702 1.00 54.59 195 LEU A O 1
ATOM 1545 N N . SER A 1 196 ? 11.374 48.223 6.523 1.00 50.53 196 SER A N 1
ATOM 1546 C CA . SER A 1 196 ? 12.113 47.053 6.036 1.00 50.53 196 SER A CA 1
ATOM 1547 C C . SER A 1 196 ? 13.159 46.528 7.031 1.00 50.53 196 SER A C 1
ATOM 1549 O O . SER A 1 196 ? 14.286 46.197 6.670 1.00 50.53 196 SER A O 1
ATOM 1551 N N . ARG A 1 197 ? 12.765 46.292 8.291 1.00 49.66 197 ARG A N 1
ATOM 1552 C CA . ARG A 1 197 ? 13.433 45.246 9.086 1.00 49.66 197 ARG A CA 1
ATOM 1553 C C . ARG A 1 197 ? 12.999 43.885 8.535 1.00 49.66 197 ARG A C 1
ATOM 1555 O O . ARG A 1 197 ? 12.198 43.162 9.122 1.00 49.66 197 ARG A O 1
ATOM 1562 N N . ARG A 1 198 ? 13.534 43.540 7.358 1.00 51.72 198 ARG A N 1
ATOM 1563 C CA . ARG A 1 198 ? 13.516 42.176 6.825 1.00 51.72 198 ARG A CA 1
ATOM 1564 C C . ARG A 1 198 ? 14.120 41.266 7.889 1.00 51.72 198 ARG A C 1
ATOM 1566 O O . ARG A 1 198 ? 15.270 41.455 8.282 1.00 51.72 198 ARG A O 1
ATOM 1573 N N . ARG A 1 199 ? 13.367 40.258 8.338 1.00 60.75 199 ARG A N 1
ATOM 1574 C CA . ARG A 1 199 ? 13.969 39.117 9.038 1.00 60.75 199 ARG A CA 1
ATOM 1575 C C . ARG A 1 199 ? 15.091 38.573 8.142 1.00 60.75 199 ARG A C 1
ATOM 1577 O O . ARG A 1 199 ? 14.833 38.359 6.954 1.00 60.75 199 ARG A O 1
ATOM 1584 N N . PRO A 1 200 ? 16.318 38.382 8.657 1.00 55.81 200 PRO A N 1
ATOM 1585 C CA . PRO A 1 200 ? 17.402 37.834 7.859 1.00 55.81 200 PRO A CA 1
ATOM 1586 C C . PRO A 1 200 ? 16.950 36.482 7.311 1.00 55.81 200 PRO A C 1
ATOM 1588 O O . PRO A 1 200 ? 16.492 35.619 8.062 1.00 55.81 200 PRO A O 1
ATOM 1591 N N . SER A 1 201 ? 17.023 36.321 5.989 1.00 54.66 201 SER A N 1
ATOM 1592 C CA . SER A 1 201 ? 16.737 35.047 5.339 1.00 54.66 201 SER A CA 1
ATOM 1593 C C . SER A 1 201 ? 17.595 33.982 6.011 1.00 54.66 201 SER A C 1
ATOM 1595 O O . SER A 1 201 ? 18.817 34.143 6.070 1.00 54.66 201 SER A O 1
ATOM 1597 N N . SER A 1 202 ? 16.964 32.927 6.517 1.00 53.72 202 SER A N 1
ATOM 1598 C CA . SER A 1 202 ? 17.631 31.732 7.031 1.00 53.72 202 SER A CA 1
ATOM 1599 C C . SER A 1 202 ? 18.467 31.105 5.904 1.00 53.72 202 SER A C 1
ATOM 1601 O O . SER A 1 202 ? 18.007 30.237 5.167 1.00 53.72 202 SER A O 1
ATOM 1603 N N . ARG A 1 203 ? 19.690 31.614 5.699 1.00 52.66 203 ARG A N 1
ATOM 1604 C CA . ARG A 1 203 ? 20.653 31.205 4.661 1.00 52.66 203 ARG A CA 1
ATOM 1605 C C . ARG A 1 203 ? 21.370 29.915 5.043 1.00 52.66 203 ARG A C 1
ATOM 1607 O O . ARG A 1 203 ? 22.591 29.822 4.962 1.00 52.66 203 ARG A O 1
ATOM 1614 N N . LYS A 1 204 ? 20.626 28.897 5.452 1.00 54.00 204 LYS A N 1
ATOM 1615 C CA . LYS A 1 204 ? 21.160 27.540 5.474 1.00 54.00 204 LYS A CA 1
ATOM 1616 C C . LYS A 1 204 ? 20.173 26.661 4.735 1.00 54.00 204 LYS A C 1
ATOM 1618 O O . LYS A 1 204 ? 19.152 26.253 5.275 1.00 54.00 204 LYS A O 1
ATOM 1623 N N . SER A 1 205 ? 20.484 26.450 3.455 1.00 64.00 205 SER A N 1
ATOM 1624 C CA . SER A 1 205 ? 19.961 25.335 2.671 1.00 64.00 205 SER A CA 1
ATOM 1625 C C . SER A 1 205 ? 19.955 24.086 3.554 1.00 64.00 205 SER A C 1
ATOM 1627 O O . SER A 1 205 ? 20.946 23.828 4.241 1.00 64.00 205 SER A O 1
ATOM 1629 N N . ILE A 1 206 ? 18.856 23.328 3.546 1.00 63.88 206 ILE A N 1
ATOM 1630 C CA . ILE A 1 206 ? 18.717 22.061 4.287 1.00 63.88 206 ILE A CA 1
ATOM 1631 C C . ILE A 1 206 ? 19.918 21.135 4.025 1.00 63.88 206 ILE A C 1
ATOM 1633 O O . ILE A 1 206 ? 20.369 20.438 4.929 1.00 63.88 206 ILE A O 1
ATOM 1637 N N . TRP A 1 207 ? 20.511 21.214 2.834 1.00 62.28 207 TRP A N 1
ATOM 1638 C CA . TRP A 1 207 ? 21.712 20.467 2.468 1.00 62.28 207 TRP A CA 1
ATOM 1639 C C . TRP A 1 207 ? 22.967 20.878 3.246 1.00 62.28 207 TRP A C 1
ATOM 1641 O O . TRP A 1 207 ? 23.753 20.011 3.619 1.00 62.28 207 TRP A O 1
ATOM 1651 N N . ASN A 1 208 ? 23.124 22.160 3.587 1.00 65.69 208 ASN A N 1
ATOM 1652 C CA . ASN A 1 208 ? 24.236 22.609 4.431 1.00 65.69 208 ASN A CA 1
ATOM 1653 C C . ASN A 1 208 ? 24.042 22.160 5.886 1.00 65.69 208 ASN A C 1
ATOM 1655 O O . ASN A 1 208 ? 25.013 21.884 6.570 1.00 65.69 208 ASN A O 1
ATOM 1659 N N . VAL A 1 209 ? 22.799 22.019 6.362 1.00 66.94 209 VAL A N 1
ATOM 1660 C CA . VAL A 1 209 ? 22.515 21.516 7.722 1.00 66.94 209 VAL A CA 1
ATOM 1661 C C . VAL A 1 209 ? 22.831 20.021 7.857 1.00 66.94 209 VAL A C 1
ATOM 1663 O O . VAL A 1 209 ? 23.248 19.580 8.925 1.00 66.94 209 VAL A O 1
ATOM 1666 N N . VAL A 1 210 ? 22.655 19.244 6.785 1.00 68.81 210 VAL A N 1
ATOM 1667 C CA . VAL A 1 210 ? 22.986 17.809 6.763 1.00 68.81 210 VAL A CA 1
ATOM 1668 C C . VAL A 1 210 ? 24.496 17.581 6.665 1.00 68.81 210 VAL A C 1
ATOM 1670 O O . VAL A 1 210 ? 25.007 16.674 7.315 1.00 68.81 210 VAL A O 1
ATOM 1673 N N . MET A 1 211 ? 25.212 18.414 5.903 1.00 66.00 211 MET A N 1
ATOM 1674 C CA . MET A 1 211 ? 26.662 18.273 5.724 1.00 66.00 211 MET A CA 1
ATOM 1675 C C . MET A 1 211 ? 27.486 18.906 6.854 1.00 66.00 211 MET A C 1
ATOM 1677 O O . MET A 1 211 ? 28.532 18.371 7.207 1.00 66.00 211 MET A O 1
ATOM 1681 N N . ASP A 1 212 ? 27.012 19.990 7.475 1.00 61.94 212 ASP A N 1
ATOM 1682 C CA . ASP A 1 212 ? 27.723 20.673 8.565 1.00 61.94 212 ASP A CA 1
ATOM 1683 C C . ASP A 1 212 ? 27.469 20.037 9.944 1.00 61.94 212 ASP A C 1
ATOM 1685 O O . ASP A 1 212 ? 27.587 20.739 10.945 1.00 61.94 212 ASP A O 1
ATOM 1689 N N . GLN A 1 213 ? 27.108 18.750 10.065 1.00 57.66 213 GLN A N 1
ATOM 1690 C CA . GLN A 1 213 ? 27.059 18.121 11.392 1.00 57.66 213 GLN A CA 1
ATOM 1691 C C . GLN A 1 213 ? 28.488 17.994 11.937 1.00 57.66 213 GLN A C 1
ATOM 1693 O O . GLN A 1 213 ? 29.241 17.136 11.471 1.00 57.66 213 GLN A O 1
ATOM 1698 N N . PRO A 1 214 ? 28.908 18.805 12.932 1.00 51.53 214 PRO A N 1
ATOM 1699 C CA . PRO A 1 214 ? 30.215 18.598 13.509 1.00 51.53 214 PRO A CA 1
ATOM 1700 C C . PRO A 1 214 ? 30.130 17.333 14.364 1.00 51.53 214 PRO A C 1
ATOM 1702 O O . PRO A 1 214 ? 29.283 17.228 15.255 1.00 51.53 214 PRO A O 1
ATOM 1705 N N . THR A 1 215 ? 31.037 16.387 14.140 1.00 55.69 215 THR A N 1
ATOM 1706 C CA . THR A 1 215 ? 31.314 15.286 15.068 1.00 55.69 215 THR A CA 1
ATOM 1707 C C . THR A 1 215 ? 31.875 15.868 16.371 1.00 55.69 215 THR A C 1
ATOM 1709 O O . THR A 1 215 ? 33.083 15.855 16.615 1.00 55.69 215 THR A O 1
ATOM 1712 N N . LYS A 1 216 ? 31.019 16.467 17.204 1.00 47.00 216 LYS A N 1
ATOM 1713 C CA . LYS A 1 216 ? 31.402 16.975 18.520 1.00 47.00 216 LYS A CA 1
ATOM 1714 C C . LYS A 1 216 ? 31.304 15.845 19.530 1.00 47.00 216 LYS A C 1
ATOM 1716 O O . LYS A 1 216 ? 30.221 15.415 19.917 1.00 47.00 216 LYS A O 1
ATOM 1721 N N . LYS A 1 217 ? 32.493 15.404 19.943 1.00 49.19 217 LYS A N 1
ATOM 1722 C CA . LYS A 1 217 ? 32.755 14.667 21.176 1.00 49.19 217 LYS A CA 1
ATOM 1723 C C . LYS A 1 217 ? 31.925 15.260 22.313 1.00 49.19 217 LYS A C 1
ATOM 1725 O O . LYS A 1 217 ? 31.904 16.475 22.513 1.00 49.19 217 LYS A O 1
ATOM 1730 N N . GLN A 1 218 ? 31.246 14.365 23.016 1.00 50.41 218 GLN A N 1
ATOM 1731 C CA . GLN A 1 218 ? 30.519 14.633 24.243 1.00 50.41 218 GLN A CA 1
ATOM 1732 C C . GLN A 1 218 ? 31.422 15.376 25.225 1.00 50.41 218 GLN A C 1
ATOM 1734 O O . GLN A 1 218 ? 32.489 14.880 25.564 1.00 50.41 218 GLN A O 1
ATOM 1739 N N . ASN A 1 219 ? 30.973 16.537 25.689 1.00 47.78 219 ASN A N 1
ATOM 1740 C CA . ASN A 1 219 ? 31.278 17.011 27.027 1.00 47.78 219 ASN A CA 1
ATOM 1741 C C . ASN A 1 219 ? 30.015 17.665 27.586 1.00 47.78 219 ASN A C 1
ATOM 1743 O O . ASN A 1 219 ? 29.395 18.538 26.983 1.00 47.78 219 ASN A O 1
ATOM 1747 N N . SER A 1 220 ? 29.628 17.119 28.724 1.00 51.12 220 SER A N 1
ATOM 1748 C CA . SER A 1 220 ? 28.495 17.409 29.584 1.00 51.12 220 SER A CA 1
ATOM 1749 C C . SER A 1 220 ? 28.370 18.875 29.995 1.00 51.12 220 SER A C 1
ATOM 1751 O O . SER A 1 220 ? 29.301 19.431 30.570 1.00 51.12 220 SER A O 1
ATOM 1753 N N . ALA A 1 221 ? 27.170 19.438 29.846 1.00 46.97 221 ALA A N 1
ATOM 1754 C CA . ALA A 1 221 ? 26.635 20.437 30.769 1.00 46.97 221 ALA A CA 1
ATOM 1755 C C . ALA A 1 221 ? 25.101 20.448 30.687 1.00 46.97 221 ALA A C 1
ATOM 1757 O O . ALA A 1 221 ? 24.519 20.600 29.614 1.00 46.97 221 ALA A O 1
ATOM 1758 N N . LYS A 1 222 ? 24.466 20.245 31.846 1.00 50.69 222 LYS A N 1
ATOM 1759 C CA . LYS A 1 222 ? 23.026 20.374 32.090 1.00 50.69 222 LYS A CA 1
ATOM 1760 C C . LYS A 1 222 ? 22.525 21.742 31.620 1.00 50.69 222 LYS A C 1
ATOM 1762 O O . LYS A 1 222 ? 23.003 22.764 32.099 1.00 50.69 222 LYS A O 1
ATOM 1767 N N . GLY A 1 223 ? 21.517 21.737 30.757 1.00 41.03 223 GLY A N 1
ATOM 1768 C CA . GLY A 1 223 ? 20.682 22.894 30.462 1.00 41.03 223 GLY A CA 1
ATOM 1769 C C . GLY A 1 223 ? 19.255 22.417 30.228 1.00 41.03 223 GLY A C 1
ATOM 1770 O O . GLY A 1 223 ? 18.949 21.896 29.160 1.00 41.03 223 GLY A O 1
ATOM 1771 N N . GLU A 1 224 ? 18.407 22.542 31.248 1.00 48.25 224 GLU A N 1
ATOM 1772 C CA . GLU A 1 224 ? 16.957 22.381 31.131 1.00 48.25 224 GLU A CA 1
ATOM 1773 C C . GLU A 1 224 ? 16.419 23.421 30.145 1.00 48.25 224 GLU A C 1
ATOM 1775 O O . GLU A 1 224 ? 16.380 24.617 30.429 1.00 48.25 224 GLU A O 1
ATOM 1780 N N . ILE A 1 225 ? 16.006 22.963 28.965 1.00 42.66 225 ILE A N 1
ATOM 1781 C CA . ILE A 1 225 ? 15.231 23.768 28.025 1.00 42.66 225 ILE A CA 1
ATOM 1782 C C . ILE A 1 225 ? 13.762 23.473 28.316 1.00 42.66 225 ILE A C 1
ATOM 1784 O O . ILE A 1 225 ? 13.204 22.477 27.857 1.00 42.66 225 ILE A O 1
ATOM 1788 N N . SER A 1 226 ? 13.151 24.350 29.112 1.00 46.62 226 SER A N 1
ATOM 1789 C CA . SER A 1 226 ? 11.705 24.399 29.323 1.00 46.62 226 SER A CA 1
ATOM 1790 C C . SER A 1 226 ? 11.013 24.744 28.002 1.00 46.62 226 SER A C 1
ATOM 1792 O O . SER A 1 226 ? 11.060 25.877 27.520 1.00 46.62 226 SER A O 1
ATOM 1794 N N . THR A 1 227 ? 10.396 23.747 27.368 1.00 42.09 227 THR A N 1
ATOM 1795 C CA . THR A 1 227 ? 9.534 23.936 26.199 1.00 42.09 227 THR A CA 1
ATOM 1796 C C . THR A 1 227 ? 8.114 24.262 26.651 1.00 42.09 227 THR A C 1
ATOM 1798 O O . THR A 1 227 ? 7.230 23.403 26.633 1.00 42.09 227 THR A O 1
ATOM 1801 N N . GLU A 1 228 ? 7.873 25.515 27.032 1.00 43.12 228 GLU A N 1
ATOM 1802 C CA . GLU A 1 228 ? 6.515 26.048 27.149 1.00 43.12 228 GLU A CA 1
ATOM 1803 C C . GLU A 1 228 ? 5.891 26.169 25.751 1.00 43.12 228 GLU A C 1
ATOM 1805 O O . GLU A 1 228 ? 6.113 27.102 24.975 1.00 43.12 228 GLU A O 1
ATOM 1810 N N . ARG A 1 229 ? 5.116 25.145 25.400 1.00 41.38 229 ARG A N 1
ATOM 1811 C CA . ARG A 1 229 ? 4.369 25.035 24.151 1.00 41.38 229 ARG A CA 1
ATOM 1812 C C . ARG A 1 229 ? 3.156 25.970 24.227 1.00 41.38 229 ARG A C 1
ATOM 1814 O O . ARG A 1 229 ? 2.102 25.586 24.729 1.00 41.38 229 ARG A O 1
ATOM 1821 N N . LYS A 1 230 ? 3.294 27.201 23.721 1.00 40.53 230 LYS A N 1
ATOM 1822 C CA . LYS A 1 230 ? 2.155 28.108 23.492 1.00 40.53 230 LYS A CA 1
ATOM 1823 C C . LYS A 1 230 ? 1.132 27.417 22.583 1.00 40.53 230 LYS A C 1
ATOM 1825 O O . LYS A 1 230 ? 1.391 27.179 21.404 1.00 40.53 230 LYS A O 1
ATOM 1830 N N . LYS A 1 231 ? -0.020 27.061 23.158 1.00 35.53 231 LYS A N 1
ATOM 1831 C CA . LYS A 1 231 ? -1.207 26.577 22.448 1.00 35.53 231 LYS A CA 1
ATOM 1832 C C . LYS A 1 231 ? -1.795 27.753 21.666 1.00 35.53 231 LYS A C 1
ATOM 1834 O O . LYS A 1 231 ? -2.493 28.581 22.237 1.00 35.53 231 LYS A O 1
ATOM 1839 N N . TYR A 1 232 ? -1.499 27.843 20.375 1.00 37.12 232 TYR A N 1
ATOM 1840 C CA . TYR A 1 232 ? -2.288 28.677 19.475 1.00 37.12 232 TYR A CA 1
ATOM 1841 C C . TYR A 1 232 ? -3.567 27.901 19.158 1.00 37.12 232 TYR A C 1
ATOM 1843 O O . TYR A 1 232 ? -3.521 26.882 18.469 1.00 37.12 232 TYR A O 1
ATOM 1851 N N . ALA A 1 233 ? -4.690 28.334 19.730 1.00 35.66 233 ALA A N 1
ATOM 1852 C CA . ALA A 1 233 ? -6.009 27.889 19.310 1.00 35.66 233 ALA A CA 1
ATOM 1853 C C . ALA A 1 233 ? -6.243 28.439 17.899 1.00 35.66 233 ALA A C 1
ATOM 1855 O O . ALA A 1 233 ? -6.522 29.620 17.720 1.00 35.66 233 ALA A O 1
ATOM 1856 N N . ILE A 1 234 ? -6.037 27.597 16.890 1.00 40.06 234 ILE A N 1
ATOM 1857 C CA . ILE A 1 234 ? -6.479 27.889 15.531 1.00 40.06 234 ILE A CA 1
ATOM 1858 C C . ILE A 1 234 ? -7.985 27.641 15.557 1.00 40.06 234 ILE A C 1
ATOM 1860 O O . ILE A 1 234 ? -8.416 26.489 15.567 1.00 40.06 234 ILE A O 1
ATOM 1864 N N . HIS A 1 235 ? -8.773 28.709 15.661 1.00 36.62 235 HIS A N 1
ATOM 1865 C CA . HIS A 1 235 ? -10.191 28.636 15.337 1.00 36.62 235 HIS A CA 1
ATOM 1866 C C . HIS A 1 235 ? -10.291 28.262 13.852 1.00 36.62 235 HIS A C 1
ATOM 1868 O O . HIS A 1 235 ? -9.709 28.966 13.026 1.00 36.62 235 HIS A O 1
ATOM 1874 N N . PRO A 1 236 ? -10.931 27.138 13.488 1.00 57.66 236 PRO A N 1
ATOM 1875 C CA . PRO A 1 236 ? -11.240 26.887 12.095 1.00 57.66 236 PRO A CA 1
ATOM 1876 C C . PRO A 1 236 ? -12.324 27.890 11.698 1.00 57.66 236 PRO A C 1
ATOM 1878 O O . PRO A 1 236 ? -13.446 27.801 12.194 1.00 57.66 236 PRO A O 1
ATOM 1881 N N . ASP A 1 237 ? -11.988 28.852 10.842 1.00 51.78 237 ASP A N 1
ATOM 1882 C CA . ASP A 1 237 ? -12.984 29.660 10.138 1.00 51.78 237 ASP A CA 1
ATOM 1883 C C . ASP A 1 237 ? -13.745 28.728 9.188 1.00 51.78 237 ASP A C 1
ATOM 1885 O O . ASP A 1 237 ? -13.397 28.546 8.023 1.00 51.78 237 ASP A O 1
ATOM 1889 N N . THR A 1 238 ? -14.755 28.045 9.722 1.00 64.12 238 THR A N 1
ATOM 1890 C CA . THR A 1 238 ? -15.715 27.281 8.934 1.00 64.12 238 THR A CA 1
ATOM 1891 C C . THR A 1 238 ? -16.672 28.276 8.301 1.00 64.12 238 THR A C 1
ATOM 1893 O O . THR A 1 238 ? -17.649 28.693 8.921 1.00 64.12 238 THR A O 1
ATOM 1896 N N . THR A 1 239 ? -16.377 28.690 7.074 1.00 77.12 239 THR A N 1
ATOM 1897 C CA . THR A 1 239 ? -17.329 29.412 6.229 1.00 77.12 239 THR A CA 1
ATOM 1898 C C . THR A 1 239 ? -18.466 28.459 5.864 1.00 77.12 239 THR A C 1
ATOM 1900 O O . THR A 1 239 ? -18.288 27.563 5.034 1.00 77.12 239 THR A O 1
ATOM 1903 N N . ILE A 1 240 ? -19.608 28.615 6.533 1.00 81.94 240 ILE A N 1
ATOM 1904 C CA . ILE A 1 240 ? -20.869 27.962 6.166 1.00 81.94 240 ILE A CA 1
ATOM 1905 C C . ILE A 1 240 ? -21.428 28.719 4.959 1.00 81.94 240 ILE A C 1
ATOM 1907 O O . ILE A 1 240 ? -21.409 29.949 4.947 1.00 81.94 240 ILE A O 1
ATOM 1911 N N . VAL A 1 241 ? -21.862 27.991 3.930 1.00 85.25 241 VAL A N 1
ATOM 1912 C CA . VAL A 1 241 ? -22.464 28.574 2.723 1.00 85.25 241 VAL A CA 1
ATOM 1913 C C . VAL A 1 241 ? -23.973 28.415 2.828 1.00 85.25 241 VAL A C 1
ATOM 1915 O O . VAL A 1 241 ? -24.471 27.294 2.768 1.00 85.25 241 VAL A O 1
ATOM 1918 N N . ASP A 1 242 ? -24.692 29.523 2.993 1.00 87.31 242 ASP A N 1
ATOM 1919 C CA . ASP A 1 242 ? -26.135 29.488 3.269 1.00 87.31 242 ASP A CA 1
ATOM 1920 C C . ASP A 1 242 ? -26.983 29.107 2.035 1.00 87.31 242 ASP A C 1
ATOM 1922 O O . ASP A 1 242 ? -28.083 28.567 2.176 1.00 87.31 242 ASP A O 1
ATOM 1926 N N . ASP A 1 243 ? -26.446 29.294 0.825 1.00 89.25 243 ASP A N 1
ATOM 1927 C CA . ASP A 1 243 ? -27.187 29.122 -0.435 1.00 89.25 243 ASP A CA 1
ATOM 1928 C C . ASP A 1 243 ? -27.127 27.702 -1.029 1.00 89.25 243 ASP A C 1
ATOM 1930 O O . ASP A 1 243 ? -27.737 27.431 -2.064 1.00 89.25 243 ASP A O 1
ATOM 1934 N N . THR A 1 244 ? -26.417 26.759 -0.400 1.00 93.00 244 THR A N 1
ATOM 1935 C CA . THR A 1 244 ? -26.258 25.395 -0.934 1.00 93.00 244 THR A CA 1
ATOM 1936 C C . THR A 1 244 ? -26.965 24.371 -0.049 1.00 93.00 244 THR A C 1
ATOM 1938 O O . THR A 1 244 ? -26.675 24.242 1.138 1.00 93.00 244 THR A O 1
ATOM 1941 N N . THR A 1 245 ? -27.879 23.586 -0.628 1.00 96.19 245 THR A N 1
ATOM 1942 C CA . THR A 1 245 ? -28.577 22.500 0.080 1.00 96.19 245 THR A CA 1
ATOM 1943 C C . THR A 1 245 ? -28.056 21.138 -0.345 1.00 96.19 245 THR A C 1
ATOM 1945 O O . THR A 1 245 ? -27.766 20.885 -1.513 1.00 96.19 245 THR A O 1
ATOM 1948 N N . CYS A 1 246 ? -27.934 20.218 0.610 1.00 95.62 246 CYS A N 1
ATOM 1949 C CA . CYS A 1 246 ? -27.542 18.852 0.295 1.00 95.62 246 CYS A CA 1
ATOM 1950 C C . CYS A 1 246 ? -28.681 18.105 -0.415 1.00 95.62 246 CYS A C 1
ATOM 1952 O O . CYS A 1 246 ? -29.711 17.829 0.199 1.00 95.62 246 CYS A O 1
ATOM 1954 N N . SER A 1 247 ? -28.459 17.664 -1.655 1.00 95.38 247 SER A N 1
ATOM 1955 C CA . SER A 1 247 ? -29.439 16.893 -2.444 1.00 95.38 247 SER A CA 1
ATOM 1956 C C . SER A 1 247 ? -29.866 15.563 -1.806 1.00 95.38 247 SER A C 1
ATOM 1958 O O . SER A 1 247 ? -30.932 15.039 -2.112 1.00 95.38 247 SER A O 1
ATOM 1960 N N . ALA A 1 248 ? -29.054 15.004 -0.904 1.00 95.75 248 ALA A N 1
ATOM 1961 C CA . ALA A 1 248 ? -29.338 13.723 -0.258 1.00 95.75 248 ALA A CA 1
ATOM 1962 C C . ALA A 1 248 ? -30.269 13.835 0.957 1.00 95.75 248 ALA A C 1
ATOM 1964 O O . ALA A 1 248 ? -31.039 12.915 1.216 1.00 95.75 248 ALA A O 1
ATOM 1965 N N . CYS A 1 249 ? -30.155 14.912 1.739 1.00 95.94 249 CYS A N 1
ATOM 1966 C CA . CYS A 1 249 ? -30.851 15.035 3.025 1.00 95.94 249 CYS A CA 1
ATOM 1967 C C . CYS A 1 249 ? -31.559 16.379 3.247 1.00 95.94 249 CYS A C 1
ATOM 1969 O O . CYS A 1 249 ? -32.153 16.568 4.303 1.00 95.94 249 CYS A O 1
ATOM 1971 N N . GLY A 1 250 ? -31.472 17.319 2.302 1.00 95.94 250 GLY A N 1
ATOM 1972 C CA . GLY A 1 250 ? -32.100 18.641 2.382 1.00 95.94 250 GLY A CA 1
ATOM 1973 C C . GLY A 1 250 ? -31.482 19.600 3.406 1.00 95.94 250 GLY A C 1
ATOM 1974 O O . GLY A 1 250 ? -32.052 20.649 3.678 1.00 95.94 250 GLY A O 1
ATOM 1975 N N . SER A 1 251 ? -30.337 19.265 4.013 1.00 96.06 251 SER A N 1
ATOM 1976 C CA . SER A 1 251 ? -29.697 20.127 5.017 1.00 96.06 251 SER A CA 1
ATOM 1977 C C . SER A 1 251 ? -28.958 21.308 4.376 1.00 96.06 251 SER A C 1
ATOM 1979 O O . SER A 1 251 ? -28.236 21.117 3.398 1.00 96.06 251 SER A O 1
ATOM 1981 N N . HIS A 1 252 ? -29.081 22.489 4.990 1.00 96.19 252 HIS A N 1
ATOM 1982 C CA . HIS A 1 252 ? -28.320 23.709 4.669 1.00 96.19 252 HIS A CA 1
ATOM 1983 C C . HIS A 1 252 ? -26.938 23.761 5.346 1.00 96.19 252 HIS A C 1
ATOM 1985 O O . HIS A 1 252 ? -26.156 24.672 5.109 1.00 96.19 252 HIS A O 1
ATOM 1991 N N . GLN A 1 253 ? -26.608 22.801 6.217 1.00 95.00 253 GLN A N 1
ATOM 1992 C CA . GLN A 1 253 ? -25.309 22.777 6.892 1.00 95.00 253 GLN A CA 1
ATOM 1993 C C . GLN A 1 253 ? -24.248 22.175 5.967 1.00 95.00 253 GLN A C 1
ATOM 1995 O O . GLN A 1 253 ? -23.946 20.977 6.034 1.00 95.00 253 GLN A O 1
ATOM 2000 N N . VAL A 1 254 ? -23.714 23.005 5.076 1.00 94.81 254 VAL A N 1
ATOM 2001 C CA . VAL A 1 254 ? -22.713 22.626 4.076 1.00 94.81 254 VAL A CA 1
ATOM 2002 C C . VAL A 1 254 ? -21.411 23.391 4.326 1.00 94.81 254 VAL A C 1
ATOM 2004 O O . VAL A 1 254 ? -21.412 24.612 4.467 1.00 94.81 254 VAL A O 1
ATOM 2007 N N . GLU A 1 255 ? -20.294 22.661 4.402 1.00 94.19 255 GLU A N 1
ATOM 2008 C CA . GLU A 1 255 ? -18.938 23.218 4.509 1.00 94.19 255 GLU A CA 1
ATOM 2009 C C . GLU A 1 255 ? -18.209 23.131 3.156 1.00 94.19 255 GLU A C 1
ATOM 2011 O O . GLU A 1 255 ? -18.339 22.134 2.436 1.00 94.19 255 GLU A O 1
ATOM 2016 N N . ILE A 1 256 ? -17.412 24.150 2.811 1.00 92.62 256 ILE A N 1
ATOM 2017 C CA . ILE A 1 256 ? -16.493 24.092 1.663 1.00 92.62 256 ILE A CA 1
ATOM 2018 C C . ILE A 1 256 ? -15.233 23.335 2.094 1.00 92.62 256 ILE A C 1
ATOM 2020 O O . ILE A 1 256 ? -14.441 23.822 2.902 1.00 92.62 256 ILE A O 1
ATOM 2024 N N . VAL A 1 257 ? -15.006 22.150 1.527 1.00 87.56 257 VAL A N 1
ATOM 2025 C CA . VAL A 1 257 ? -13.823 21.322 1.818 1.00 87.56 257 VAL A CA 1
ATOM 2026 C C . VAL A 1 257 ? -12.710 21.671 0.834 1.00 87.56 257 VAL A C 1
ATOM 2028 O O . VAL A 1 257 ? -12.280 20.845 0.034 1.00 87.56 257 VAL A O 1
ATOM 2031 N N . GLY A 1 258 ? -12.256 22.924 0.908 1.00 74.81 258 GLY A N 1
ATOM 2032 C CA . GLY A 1 258 ? -11.152 23.463 0.116 1.00 74.81 258 GLY A CA 1
ATOM 2033 C C . GLY A 1 258 ? -11.430 23.586 -1.389 1.00 74.81 258 GLY A C 1
ATOM 2034 O O . GLY A 1 258 ? -12.149 22.800 -2.002 1.00 74.81 258 GLY A O 1
ATOM 2035 N N . SER A 1 259 ? -10.808 24.584 -2.010 1.00 66.81 259 SER A N 1
ATOM 2036 C CA . SER A 1 259 ? -10.721 24.684 -3.467 1.00 66.81 259 SER A CA 1
ATOM 2037 C C . SER A 1 259 ? -9.671 23.682 -3.944 1.00 66.81 259 SER A C 1
ATOM 2039 O O . SER A 1 259 ? -8.470 23.932 -3.835 1.00 66.81 259 SER A O 1
ATOM 2041 N N . ASN A 1 260 ? -10.102 22.520 -4.432 1.00 57.62 260 ASN A N 1
ATOM 2042 C CA . ASN A 1 260 ? -9.187 21.610 -5.107 1.00 57.62 260 ASN A CA 1
ATOM 2043 C C . ASN A 1 260 ? -9.095 22.069 -6.561 1.00 57.62 260 ASN A C 1
ATOM 2045 O O . ASN A 1 260 ? -10.041 21.913 -7.329 1.00 57.62 260 ASN A O 1
ATOM 2049 N N . THR A 1 261 ? -7.942 22.602 -6.970 1.00 54.56 261 THR A N 1
ATOM 2050 C CA . THR A 1 261 ? -7.607 22.569 -8.396 1.00 54.56 261 THR A CA 1
ATOM 2051 C C . THR A 1 261 ? -7.677 21.100 -8.815 1.00 54.56 261 THR A C 1
ATOM 2053 O O . THR A 1 261 ? -7.180 20.228 -8.096 1.00 54.56 261 THR A O 1
ATOM 2056 N N . SER A 1 262 ? -8.370 20.795 -9.913 1.00 50.50 262 SER A N 1
ATOM 2057 C CA . SER A 1 262 ? -8.806 19.445 -10.332 1.00 50.50 262 SER A CA 1
ATOM 2058 C C . SER A 1 262 ? -7.673 18.439 -10.629 1.00 50.50 262 SER A C 1
ATOM 2060 O O . SER A 1 262 ? -7.867 17.400 -11.255 1.00 50.50 262 SER A O 1
ATOM 2062 N N . ARG A 1 263 ? -6.454 18.709 -10.161 1.00 50.53 263 ARG A N 1
ATOM 2063 C CA . ARG A 1 263 ? -5.202 18.124 -10.621 1.00 50.53 263 ARG A CA 1
ATOM 2064 C C . ARG A 1 263 ? -4.495 17.274 -9.566 1.00 50.53 263 ARG A C 1
ATOM 2066 O O . ARG A 1 263 ? -3.273 17.291 -9.492 1.00 50.53 263 ARG A O 1
ATOM 2073 N N . ASN A 1 264 ? -5.230 16.503 -8.765 1.00 50.22 264 ASN A N 1
ATOM 2074 C CA . ASN A 1 264 ? -4.620 15.592 -7.789 1.00 50.22 264 ASN A CA 1
ATOM 2075 C C . ASN A 1 264 ? -5.109 14.145 -7.915 1.00 50.22 264 ASN A C 1
ATOM 2077 O O . ASN A 1 264 ? -5.799 13.627 -7.043 1.00 50.22 264 ASN A O 1
ATOM 2081 N N . GLN A 1 265 ? -4.634 13.476 -8.972 1.00 46.50 265 GLN A N 1
ATOM 2082 C CA . GLN A 1 265 ? -4.074 12.121 -8.844 1.00 46.50 265 GLN A CA 1
ATOM 2083 C C . GLN A 1 265 ? -2.713 11.928 -9.553 1.00 46.50 265 GLN A C 1
ATOM 2085 O O . GLN A 1 265 ? -2.170 10.833 -9.483 1.00 46.50 265 GLN A O 1
ATOM 2090 N N . ASP A 1 266 ? -2.100 12.959 -10.163 1.00 46.19 266 ASP A N 1
ATOM 2091 C CA . ASP A 1 266 ? -0.844 12.769 -10.926 1.00 46.19 266 ASP A CA 1
ATOM 2092 C C . ASP A 1 266 ? 0.108 13.995 -10.915 1.00 46.19 266 ASP A C 1
ATOM 2094 O O . ASP A 1 266 ? 0.783 14.327 -11.895 1.00 46.19 266 ASP A O 1
ATOM 2098 N N . ALA A 1 267 ? 0.172 14.716 -9.789 1.00 46.50 267 ALA A N 1
ATOM 2099 C CA . ALA A 1 267 ? 0.958 15.950 -9.662 1.00 46.50 267 ALA A CA 1
ATOM 2100 C C . ALA A 1 267 ? 2.490 15.752 -9.673 1.00 46.50 267 ALA A C 1
ATOM 2102 O O . ALA A 1 267 ? 3.224 16.724 -9.819 1.00 46.50 267 ALA A O 1
ATOM 2103 N N . THR A 1 268 ? 3.010 14.524 -9.614 1.00 50.53 268 THR A N 1
ATOM 2104 C CA . THR A 1 268 ? 4.454 14.268 -9.790 1.00 50.53 268 THR A CA 1
ATOM 2105 C C . THR A 1 268 ? 4.895 14.200 -11.255 1.00 50.53 268 THR A C 1
ATOM 2107 O O . THR A 1 268 ? 6.094 14.124 -11.518 1.00 50.53 268 THR A O 1
ATOM 2110 N N . LYS A 1 269 ? 3.972 14.269 -12.228 1.00 50.62 269 LYS A N 1
ATOM 2111 C CA . LYS A 1 269 ? 4.302 14.158 -13.663 1.00 50.62 269 LYS A CA 1
ATOM 2112 C C . LYS A 1 269 ? 4.051 15.429 -14.486 1.00 50.62 269 LYS A C 1
ATOM 2114 O O . LYS A 1 269 ? 4.427 15.483 -15.656 1.00 50.62 269 LYS A O 1
ATOM 2119 N N . GLY A 1 270 ? 3.435 16.454 -13.892 1.00 48.19 270 GLY A N 1
ATOM 2120 C CA . GLY A 1 270 ? 2.947 17.640 -14.606 1.00 48.19 270 GLY A CA 1
ATOM 2121 C C . GLY A 1 270 ? 3.922 18.812 -14.756 1.00 48.19 270 GLY A C 1
ATOM 2122 O O . GLY A 1 270 ? 3.698 19.648 -15.626 1.00 48.19 270 GLY A O 1
ATOM 2123 N N . GLU A 1 271 ? 4.999 18.894 -13.968 1.00 51.09 271 GLU A N 1
ATOM 2124 C CA . GLU A 1 271 ? 5.896 20.069 -13.980 1.00 51.09 271 GLU A CA 1
ATOM 2125 C C . GLU A 1 271 ? 6.857 20.133 -15.180 1.00 51.09 271 GLU A C 1
ATOM 2127 O O . GLU A 1 271 ? 7.501 21.154 -15.402 1.00 51.09 271 GLU A O 1
ATOM 2132 N N . ILE A 1 272 ? 6.952 19.078 -15.994 1.00 54.91 272 ILE A N 1
ATOM 2133 C CA . ILE A 1 272 ? 7.976 18.995 -17.052 1.00 54.91 272 ILE A CA 1
ATOM 2134 C C . ILE A 1 272 ? 7.490 19.574 -18.397 1.00 54.91 272 ILE A C 1
ATOM 2136 O O . ILE A 1 272 ? 8.303 19.899 -19.259 1.00 54.91 272 ILE A O 1
ATOM 2140 N N . TRP A 1 273 ? 6.182 19.773 -18.588 1.00 48.97 273 TRP A N 1
ATOM 2141 C CA . TRP A 1 273 ? 5.629 20.201 -19.879 1.00 48.97 273 TRP A CA 1
ATOM 2142 C C . TRP A 1 273 ? 4.828 21.493 -19.712 1.00 48.97 273 TRP A C 1
ATOM 2144 O O . TRP A 1 273 ? 3.666 21.483 -19.314 1.00 48.97 273 TRP A O 1
ATOM 2154 N N . GLY A 1 274 ? 5.489 22.619 -19.984 1.00 50.38 274 GLY A N 1
ATOM 2155 C CA . GLY A 1 274 ? 4.967 23.972 -19.806 1.00 50.38 274 GLY A CA 1
ATOM 2156 C C . GLY A 1 274 ? 3.736 24.299 -20.653 1.00 50.38 274 GLY A C 1
ATOM 2157 O O . GLY A 1 274 ? 3.858 24.899 -21.715 1.00 50.38 274 GLY A O 1
ATOM 2158 N N . ASN A 1 275 ? 2.549 24.000 -20.128 1.00 44.00 275 ASN A N 1
ATOM 2159 C CA . ASN A 1 275 ? 1.291 24.608 -20.554 1.00 44.00 275 ASN A CA 1
ATOM 2160 C C . ASN A 1 275 ? 0.869 25.639 -19.504 1.00 44.00 275 ASN A C 1
ATOM 2162 O O . ASN A 1 275 ? 0.315 25.283 -18.468 1.00 44.00 275 ASN A O 1
ATOM 2166 N N . LYS A 1 276 ? 1.186 26.911 -19.770 1.00 51.34 276 LYS A N 1
ATOM 2167 C CA . LYS A 1 276 ? 0.977 28.051 -18.863 1.00 51.34 276 LYS A CA 1
ATOM 2168 C C . LYS A 1 276 ? -0.368 28.774 -19.061 1.00 51.34 276 LYS A C 1
ATOM 2170 O O . LYS A 1 276 ? -0.679 29.648 -18.268 1.00 51.34 276 LYS A O 1
ATOM 2175 N N . ASP A 1 277 ? -1.173 28.391 -20.055 1.00 51.06 277 ASP A N 1
ATOM 2176 C CA . ASP A 1 277 ? -2.371 29.160 -20.445 1.00 51.06 277 ASP A CA 1
ATOM 2177 C C . ASP A 1 277 ? -3.686 28.350 -20.469 1.00 51.06 277 ASP A C 1
ATOM 2179 O O . ASP A 1 277 ? -4.649 28.755 -21.114 1.00 51.06 277 ASP A O 1
ATOM 2183 N N . ARG A 1 278 ? -3.781 27.221 -19.753 1.00 53.56 278 ARG A N 1
ATOM 2184 C CA . ARG A 1 278 ? -5.103 26.692 -19.366 1.00 53.56 278 ARG A CA 1
ATOM 2185 C C . ARG A 1 278 ? -5.413 27.238 -17.983 1.00 53.56 278 ARG A C 1
ATOM 2187 O O . ARG A 1 278 ? -4.720 26.873 -17.040 1.00 53.56 278 ARG A O 1
ATOM 2194 N N . GLY A 1 279 ? -6.371 28.161 -17.897 1.00 53.72 279 GLY A N 1
ATOM 2195 C CA . GLY A 1 279 ? -6.872 28.656 -16.618 1.00 53.72 279 GLY A CA 1
ATOM 2196 C C . GLY A 1 279 ? -7.265 27.467 -15.751 1.00 53.72 279 GLY A C 1
ATOM 2197 O O . GLY A 1 279 ? -8.015 26.606 -16.203 1.00 53.72 279 GLY A O 1
ATOM 2198 N N . ASP A 1 280 ? -6.678 27.379 -14.561 1.00 58.53 280 ASP A N 1
ATOM 2199 C CA . ASP A 1 280 ? -7.039 26.362 -13.585 1.00 58.53 280 ASP A CA 1
ATOM 2200 C C . ASP A 1 280 ? -8.496 26.613 -13.181 1.00 58.53 280 ASP A C 1
ATOM 2202 O O . ASP A 1 280 ? -8.785 27.529 -12.413 1.00 58.53 280 ASP A O 1
ATOM 2206 N N . GLU A 1 281 ? -9.420 25.823 -13.724 1.00 68.38 281 GLU A N 1
ATOM 2207 C CA . GLU A 1 281 ? -10.781 25.731 -13.205 1.00 68.38 281 GLU A CA 1
ATOM 2208 C C . GLU A 1 281 ? -10.676 25.212 -11.765 1.00 68.38 281 GLU A C 1
ATOM 2210 O O . GLU A 1 281 ? -10.325 24.056 -11.494 1.00 68.38 281 GLU A O 1
ATOM 2215 N N . THR A 1 282 ? -10.867 26.120 -10.809 1.00 72.06 282 THR A N 1
ATOM 2216 C CA . THR A 1 282 ? -10.944 25.788 -9.391 1.00 72.06 282 THR A CA 1
ATOM 2217 C C . THR A 1 282 ? -12.299 25.155 -9.138 1.00 72.06 282 THR A C 1
ATOM 2219 O O . THR A 1 282 ? -13.302 25.858 -9.084 1.00 72.06 282 THR A O 1
ATOM 2222 N N . VAL A 1 283 ? -12.330 23.835 -8.973 1.00 82.69 283 VAL A N 1
ATOM 2223 C CA . VAL A 1 283 ? -13.561 23.124 -8.630 1.00 82.69 283 VAL A CA 1
ATOM 2224 C C . VAL A 1 283 ? -13.782 23.245 -7.121 1.00 82.69 283 VAL A C 1
ATOM 2226 O O . VAL A 1 283 ? -13.003 22.717 -6.316 1.00 82.69 283 VAL A O 1
ATOM 2229 N N . THR A 1 284 ? -14.835 23.957 -6.721 1.00 88.12 284 THR A N 1
ATOM 2230 C CA . THR A 1 284 ? -15.269 24.035 -5.321 1.00 88.12 284 THR A CA 1
ATOM 2231 C C . THR A 1 284 ? -15.918 22.710 -4.925 1.00 88.12 284 THR A C 1
ATOM 2233 O O . THR A 1 284 ? -16.829 22.228 -5.601 1.00 88.12 284 THR A O 1
ATOM 2236 N N . ARG A 1 285 ? -15.453 22.092 -3.831 1.00 90.69 285 ARG A N 1
ATOM 2237 C CA . ARG A 1 285 ? -16.059 20.871 -3.286 1.00 90.69 285 ARG A CA 1
ATOM 2238 C C . ARG A 1 285 ? -16.825 21.179 -2.007 1.00 90.69 285 ARG A C 1
ATOM 2240 O O . ARG A 1 285 ? -16.262 21.695 -1.041 1.00 90.69 285 ARG A O 1
ATOM 2247 N N . TYR A 1 286 ? -18.081 20.766 -1.980 1.00 94.31 286 TYR A N 1
ATOM 2248 C CA . TYR A 1 286 ? -18.966 20.882 -0.831 1.00 94.31 286 TYR A CA 1
ATOM 2249 C C . TYR A 1 286 ? -19.013 19.578 -0.040 1.00 94.31 286 TYR A C 1
ATOM 2251 O O . TYR A 1 286 ? -18.864 18.483 -0.594 1.00 94.31 286 TYR A O 1
ATOM 2259 N N . ARG A 1 287 ? -19.249 19.685 1.268 1.00 94.62 287 ARG A N 1
ATOM 2260 C CA . ARG A 1 287 ? -19.546 18.553 2.146 1.00 94.62 287 ARG A CA 1
ATOM 2261 C C . ARG A 1 287 ? -20.699 18.889 3.070 1.00 94.62 287 ARG A C 1
ATOM 2263 O O . ARG A 1 287 ? -20.657 19.867 3.806 1.00 94.62 287 ARG A O 1
ATOM 2270 N N . CYS A 1 288 ? -21.714 18.037 3.084 1.00 95.94 288 CYS A N 1
ATOM 2271 C CA . CYS A 1 288 ? -22.798 18.167 4.046 1.00 95.94 288 CYS A CA 1
ATOM 2272 C C . CYS A 1 288 ? -22.329 17.706 5.429 1.00 95.94 288 CYS A C 1
ATOM 2274 O O . CYS A 1 288 ? -21.868 16.575 5.584 1.00 95.94 288 CYS A O 1
ATOM 2276 N N . LEU A 1 289 ? -22.508 18.543 6.448 1.00 94.31 289 LEU A N 1
ATOM 2277 C CA . LEU A 1 289 ? -22.169 18.212 7.833 1.00 94.31 289 LEU A CA 1
ATOM 2278 C C . LEU A 1 289 ? -23.107 17.163 8.444 1.00 94.31 289 LEU A C 1
ATOM 2280 O O . LEU A 1 289 ? -22.701 16.445 9.354 1.00 94.31 289 LEU A O 1
ATOM 2284 N N . ASN A 1 290 ? -24.332 17.035 7.924 1.00 95.94 290 ASN A N 1
ATOM 2285 C CA . ASN A 1 290 ? -25.337 16.120 8.463 1.00 95.94 290 ASN A CA 1
ATOM 2286 C C . ASN A 1 290 ? -25.183 14.682 7.930 1.00 95.94 290 ASN A C 1
ATOM 2288 O O . ASN A 1 290 ? -25.157 13.731 8.703 1.00 95.94 290 ASN A O 1
ATOM 2292 N N . CYS A 1 291 ? -25.045 14.506 6.608 1.00 95.81 291 CYS A N 1
ATOM 2293 C CA . CYS A 1 291 ? -24.919 13.175 5.989 1.00 95.81 291 CYS A CA 1
ATOM 2294 C C . CYS A 1 291 ? -23.494 12.820 5.528 1.00 95.81 291 CYS A C 1
ATOM 2296 O O . CYS A 1 291 ? -23.282 11.739 4.984 1.00 95.81 291 CYS A O 1
ATOM 2298 N N . ALA A 1 292 ? -22.523 13.723 5.705 1.00 94.12 292 ALA A N 1
ATOM 2299 C CA . ALA A 1 292 ? -21.128 13.581 5.273 1.00 94.12 292 ALA A CA 1
ATOM 2300 C C . ALA A 1 292 ? -20.907 13.386 3.759 1.00 94.12 292 ALA A C 1
ATOM 2302 O O . ALA A 1 292 ? -19.772 13.141 3.343 1.00 94.12 292 ALA A O 1
ATOM 2303 N N . ARG A 1 293 ? -21.949 13.522 2.926 1.00 94.56 293 ARG A N 1
ATOM 2304 C CA . ARG A 1 293 ? -21.842 13.418 1.466 1.00 94.56 293 ARG A CA 1
ATOM 2305 C C . ARG A 1 293 ? -21.069 14.610 0.905 1.00 94.56 293 ARG A C 1
ATOM 2307 O O . ARG A 1 293 ? -21.274 15.740 1.344 1.00 94.56 293 ARG A O 1
ATOM 2314 N N . THR A 1 294 ? -20.205 14.342 -0.068 1.00 93.88 294 THR A N 1
ATOM 2315 C CA . THR A 1 294 ? -19.407 15.348 -0.778 1.00 93.88 294 THR A CA 1
ATOM 2316 C C . THR A 1 294 ? -19.806 15.411 -2.245 1.00 93.88 294 THR A C 1
ATOM 2318 O O . THR A 1 294 ? -20.001 14.354 -2.847 1.00 93.88 294 THR A O 1
ATOM 2321 N N . TRP A 1 295 ? -19.882 16.609 -2.816 1.00 94.50 295 TRP A N 1
ATOM 2322 C CA . TRP A 1 295 ? -20.155 16.839 -4.240 1.00 94.50 295 TRP A CA 1
ATOM 2323 C C . TRP A 1 295 ? -19.378 18.062 -4.737 1.00 94.50 295 TRP A C 1
ATOM 2325 O O . TRP A 1 295 ? -18.871 18.844 -3.928 1.00 94.50 295 TRP A O 1
ATOM 2335 N N . ASN A 1 296 ? -19.227 18.189 -6.051 1.00 93.31 296 ASN A N 1
ATOM 2336 C CA . ASN A 1 296 ? -18.605 19.356 -6.671 1.00 93.31 296 ASN A CA 1
ATOM 2337 C C . ASN A 1 296 ? -19.699 20.342 -7.113 1.00 93.31 296 ASN A C 1
ATOM 2339 O O . ASN A 1 296 ? -20.834 19.932 -7.312 1.00 93.31 296 ASN A O 1
ATOM 2343 N N . GLU A 1 297 ? -19.371 21.626 -7.259 1.00 89.12 297 GLU A N 1
ATOM 2344 C CA . GLU A 1 297 ? -20.326 22.673 -7.678 1.00 89.12 297 GLU A CA 1
ATOM 2345 C C . GLU A 1 297 ? -20.997 22.410 -9.041 1.00 89.12 297 GLU A C 1
ATOM 2347 O O . GLU A 1 297 ? -22.103 22.883 -9.276 1.00 89.12 297 GLU A O 1
ATOM 2352 N N . GLU A 1 298 ? -20.347 21.639 -9.917 1.00 79.62 298 GLU A N 1
ATOM 2353 C CA . GLU A 1 298 ? -20.803 21.366 -11.288 1.00 79.62 298 GLU A CA 1
ATOM 2354 C C . GLU A 1 298 ? -21.698 20.114 -11.436 1.00 79.62 298 GLU A C 1
ATOM 2356 O O . GLU A 1 298 ? -22.164 19.852 -12.546 1.00 79.62 298 GLU A O 1
ATOM 2361 N N . ASP A 1 299 ? -21.934 19.354 -10.353 1.00 58.91 299 ASP A N 1
ATOM 2362 C CA . ASP A 1 299 ? -22.779 18.137 -10.324 1.00 58.91 299 ASP A CA 1
ATOM 2363 C C . ASP A 1 299 ? -24.181 18.407 -9.742 1.00 58.91 299 ASP A C 1
ATOM 2365 O O . ASP A 1 299 ? -25.177 17.949 -10.353 1.00 58.91 299 ASP A O 1
#

Foldseek 3Di:
DDDPPPPPPPPCPDDDDDDDDDPDDPQDAAPPPSPAGFFKWFFDDPDPDDDRPDIGTHHPVCCVVDCVVVDPPVRMDGPDPVSCVVRVVVVVVVVVVVVVVVVVVVVVVVVVVCVVQVVPPCVVVVVVVVVPDDDDDDDDDDDDDDDDDDPDDPDPDPVVVVVVVVVVVVVVVVVVVVVVVVVVVPPPPDDDDDPPPPDPPPPDDPVNVVVPPPPDDDDDDDDDDPPPPPDDPPDPPFPQDQPDADPVPRDSRKTFPDFDQPDPPPVVPPPPDDPPPDPRPRWTKIAHPPPRDIDTPVD

Radius of gyration: 33.17 Å; chains: 1; bounding box: 72×88×82 Å

pLDDT: mean 73.88, std 20.72, range [35.53, 98.31]

Organism: Phaeodactylum tricornutum (strain CCAP 1055/1) (NCBI:txid556484)

Secondary structure (DSSP, 8-state):
---------------------------PBPTTTSSSBP-EEE-----TTS-PPPPEEE-HHHHHHSGGGGS-GGGEEES-HHHHHHHHHHHHHHHHHHHHHHHHHHHHHHHHHHHHTTT-TTHHHHHHHHTS--SPPPPP----------S---PPPPHHHHHHHHHHHHHHHHHHHHHHHHHHHTS----S-----PPPP----HHHHHHT---------------------------B-TT---TTT----EEEEEEEES--S-TTSSTTS----S---EEEEEEETTT--EEETT-

Sequence (299 aa):
MELSLERGYSSFSRKRSKASAGLKEDASLCHVCQETPAAVVVRLPALRTTKLSHPQMYCLLHYYSSSAIRTDVKYVTVLDQEELNRQLPAVQELFSEAYVSLQQELSEQSARAFSRHQHDPLAILHDLNKKSRKAPPAATPKKVDYSAGGFIREVPLPERLLHTQQQQARLQSHLISRMEKASESARPTSKISDLSRRRPSSRKSIWNVVMDQPTKKQNSAKGEISTERKKYAIHPDTTIVDDTTCSACGSHQVEIVGSNTSRNQDATKGEIWGNKDRGDETVTRYRCLNCARTWNEED